Protein AF-X0W168-F1 (afdb_monomer)

pLDDT: mean 90.25, std 9.4, range [45.0, 98.44]

Nearest PDB structures (foldseek):
  5jhe-assembly1_A-2  TM=5.215E-01  e=1.998E-02  Saccharomyces cerevisiae S288C
  1p5q-assembly1_A  TM=3.767E-01  e=5.884E-02  Homo sapiens
  8ffv-assembly1_D  TM=3.595E-01  e=4.835E-02  Homo sapiens
  1qz2-assembly1_C  TM=3.726E-01  e=1.170E-01  Homo sapiens
  4gzu-assembly1_A  TM=2.120E-01  e=1.430E+00  Mus musculus

InterPro domains:
  IPR011990 Tetratricopeptide-like helical domain superfamily [G3DSA:1.25.40.10] (1-137)
  IPR011990 Tetratricopeptide-like helical domain superfamily [SSF48452] (5-148)

Sequence (254 aa):
AIDIFLKQAYAYESAKAYEDTVSVLNRIDDLRRRAEKVGVMLPVPDDYADFRQEMTGAAIASLFEQGEYSEHAGDWTEALRKYERLKRLYPLSSAENMRADQARARVYTKWAEQDLARQYYRAAFRHAQKVIDILGPDKGPGITALEIQRVALTAGTLTVAILPFWSSERVADEAPRGMARELYDILLYEYLSEPVLFIAVADPGVVHREIRRLRFRDRALSRNMAARVGQNINTDFVVIGSMESYLQEEQDPQ

Structure (mmCIF, N/CA/C/O backbone):
data_AF-X0W168-F1
#
_entry.id   AF-X0W168-F1
#
loop_
_atom_site.group_PDB
_atom_site.id
_atom_site.type_symbol
_atom_site.label_atom_id
_atom_site.label_alt_id
_atom_site.label_comp_id
_atom_site.label_asym_id
_atom_site.label_entity_id
_atom_site.label_seq_id
_atom_site.pdbx_PDB_ins_code
_atom_site.Cartn_x
_atom_site.Cartn_y
_atom_site.Cartn_z
_atom_site.occupancy
_atom_site.B_iso_or_equiv
_atom_site.auth_seq_id
_atom_site.auth_comp_id
_atom_site.auth_asym_id
_atom_site.auth_atom_id
_atom_site.pdbx_PDB_model_num
ATOM 1 N N . ALA A 1 1 ? 29.475 -13.071 -30.650 1.00 80.44 1 ALA A N 1
ATOM 2 C CA . ALA A 1 1 ? 28.562 -13.084 -29.480 1.00 80.44 1 ALA A CA 1
ATOM 3 C C . ALA A 1 1 ? 27.766 -11.783 -29.386 1.00 80.44 1 ALA A C 1
ATOM 5 O O . ALA A 1 1 ? 26.546 -11.858 -29.357 1.00 80.44 1 ALA A O 1
ATOM 6 N N . ILE A 1 2 ? 28.426 -10.616 -29.409 1.00 89.75 2 ILE A N 1
ATOM 7 C CA . ILE A 1 2 ? 27.769 -9.295 -29.425 1.00 89.75 2 ILE A CA 1
ATOM 8 C C . ILE A 1 2 ? 26.756 -9.172 -30.574 1.00 89.75 2 ILE A C 1
ATOM 10 O O . ILE A 1 2 ? 25.603 -8.855 -30.315 1.00 89.75 2 ILE A O 1
ATOM 14 N N . ASP A 1 3 ? 27.122 -9.564 -31.798 1.00 88.81 3 ASP A N 1
ATOM 15 C CA . ASP A 1 3 ? 26.217 -9.494 -32.961 1.00 88.81 3 ASP A CA 1
ATOM 16 C C . ASP A 1 3 ? 24.935 -10.324 -32.805 1.00 88.81 3 ASP A C 1
ATOM 18 O O . ASP A 1 3 ? 23.892 -9.967 -33.344 1.00 88.81 3 ASP A O 1
ATOM 22 N N . ILE A 1 4 ? 24.999 -11.438 -32.065 1.00 91.75 4 ILE A N 1
ATOM 23 C CA . ILE A 1 4 ? 23.824 -12.275 -31.785 1.00 91.75 4 ILE A CA 1
ATOM 24 C C . ILE A 1 4 ? 22.884 -11.527 -30.838 1.00 91.75 4 ILE A C 1
ATOM 26 O O . ILE A 1 4 ? 21.684 -11.466 -31.093 1.00 91.75 4 ILE A O 1
ATOM 30 N N . PHE A 1 5 ? 23.429 -10.916 -29.782 1.00 92.50 5 PHE A N 1
ATOM 31 C CA . PHE A 1 5 ? 22.639 -10.111 -28.855 1.00 92.50 5 PHE A CA 1
ATOM 32 C C . PHE A 1 5 ? 22.071 -8.854 -29.518 1.00 92.50 5 PHE A C 1
ATOM 34 O O . PHE A 1 5 ? 20.912 -8.538 -29.286 1.00 92.50 5 PHE A O 1
ATOM 41 N N . LEU A 1 6 ? 22.825 -8.176 -30.386 1.00 92.88 6 LEU A N 1
ATOM 42 C CA . LEU A 1 6 ? 22.320 -7.013 -31.122 1.00 92.88 6 LEU A CA 1
ATOM 43 C C . LEU A 1 6 ? 21.183 -7.396 -32.073 1.00 92.88 6 LEU A C 1
ATOM 45 O O . LEU A 1 6 ? 20.128 -6.772 -32.038 1.00 92.88 6 LEU A O 1
ATOM 49 N N . LYS A 1 7 ? 21.330 -8.482 -32.846 1.00 94.12 7 LYS A N 1
ATOM 50 C CA . LYS A 1 7 ? 20.232 -9.010 -33.676 1.00 94.12 7 LYS A CA 1
ATOM 51 C C . LYS A 1 7 ? 18.987 -9.328 -32.849 1.00 94.12 7 LYS A C 1
ATOM 53 O O . LYS A 1 7 ? 17.876 -9.051 -33.287 1.00 94.12 7 LYS A O 1
ATOM 58 N N . GLN A 1 8 ? 19.171 -9.893 -31.656 1.00 94.69 8 GLN A N 1
ATOM 59 C CA . GLN A 1 8 ? 18.069 -10.176 -30.743 1.00 94.69 8 GLN A CA 1
ATOM 60 C C . GLN A 1 8 ? 17.419 -8.891 -30.201 1.00 94.69 8 GLN A C 1
ATOM 62 O O . GLN A 1 8 ? 16.195 -8.815 -30.144 1.00 94.69 8 GLN A O 1
ATOM 67 N N . ALA A 1 9 ? 18.210 -7.877 -29.844 1.00 93.31 9 ALA A N 1
ATOM 68 C CA . ALA A 1 9 ? 17.710 -6.588 -29.373 1.00 93.31 9 ALA A CA 1
ATOM 69 C C . ALA A 1 9 ? 16.868 -5.875 -30.448 1.00 93.31 9 ALA A C 1
ATOM 71 O O . ALA A 1 9 ? 15.748 -5.464 -30.153 1.00 93.31 9 ALA A O 1
ATOM 72 N N . TYR A 1 10 ? 17.341 -5.823 -31.699 1.00 93.56 10 TYR A N 1
ATOM 73 C CA . TYR A 1 10 ? 16.582 -5.245 -32.818 1.00 93.56 10 TYR A CA 1
ATOM 74 C C . TYR A 1 10 ? 15.287 -6.016 -33.121 1.00 93.56 10 TYR A C 1
ATOM 76 O O . TYR A 1 10 ? 14.265 -5.425 -33.476 1.00 93.56 10 TYR A O 1
ATOM 84 N N . ALA A 1 11 ? 15.293 -7.343 -32.949 1.00 94.75 11 ALA A N 1
ATOM 85 C CA . ALA A 1 11 ? 14.080 -8.145 -33.091 1.00 94.75 11 ALA A CA 1
ATOM 86 C C . ALA A 1 11 ? 13.036 -7.807 -32.008 1.00 94.75 11 ALA A C 1
ATOM 88 O O . ALA A 1 11 ? 11.854 -7.672 -32.324 1.00 94.75 11 ALA A O 1
ATOM 89 N N . TYR A 1 12 ? 13.458 -7.630 -30.750 1.00 93.88 12 TYR A N 1
ATOM 90 C CA . TYR A 1 12 ? 12.559 -7.219 -29.665 1.00 93.88 12 TYR A CA 1
ATOM 91 C C . TYR A 1 12 ? 12.051 -5.789 -29.828 1.00 93.88 12 TYR A C 1
ATOM 93 O O . TYR A 1 12 ? 10.861 -5.546 -29.634 1.00 93.88 12 TYR A O 1
ATOM 101 N N . GLU A 1 13 ? 12.907 -4.861 -30.252 1.00 93.00 13 GLU A N 1
ATOM 102 C CA . GLU A 1 13 ? 12.500 -3.499 -30.599 1.00 93.00 13 GLU A CA 1
ATOM 103 C C . GLU A 1 13 ? 11.413 -3.505 -31.680 1.00 93.00 13 GLU A C 1
ATOM 105 O O . GLU A 1 13 ? 10.369 -2.877 -31.504 1.00 93.00 13 GLU A O 1
ATOM 110 N N . SER A 1 14 ? 11.615 -4.266 -32.762 1.00 93.81 14 SER A N 1
ATOM 111 C CA . SER A 1 14 ? 10.643 -4.381 -33.860 1.00 93.81 14 SER A CA 1
ATOM 112 C C . SER A 1 14 ? 9.288 -4.922 -33.382 1.00 93.81 14 SER A C 1
ATOM 114 O O . SER A 1 14 ? 8.241 -4.561 -33.917 1.00 93.81 14 SER A O 1
ATOM 116 N N . ALA A 1 15 ? 9.297 -5.763 -32.344 1.00 94.56 15 ALA A N 1
ATOM 117 C CA . ALA A 1 15 ? 8.104 -6.284 -31.682 1.00 94.56 15 ALA A CA 1
ATOM 118 C C . ALA A 1 15 ? 7.547 -5.361 -30.577 1.00 94.56 15 ALA A C 1
ATOM 120 O O . ALA A 1 15 ? 6.578 -5.730 -29.914 1.00 94.56 15 ALA A O 1
ATOM 121 N N . LYS A 1 16 ? 8.146 -4.182 -30.355 1.00 92.88 16 LYS A N 1
ATOM 122 C CA . LYS A 1 16 ? 7.859 -3.256 -29.243 1.00 92.88 16 LYS A CA 1
ATOM 123 C C . LYS A 1 16 ? 8.017 -3.884 -27.852 1.00 92.88 16 LYS A C 1
ATOM 125 O O . LYS A 1 16 ? 7.438 -3.414 -26.874 1.00 92.88 16 LYS A O 1
ATOM 130 N N . ALA A 1 17 ? 8.826 -4.934 -27.742 1.00 94.44 17 ALA A N 1
ATOM 131 C CA . ALA A 1 17 ? 9.166 -5.598 -26.489 1.00 94.44 17 ALA A CA 1
ATOM 132 C C . ALA A 1 17 ? 10.322 -4.860 -25.787 1.00 94.44 17 ALA A C 1
ATOM 134 O O . ALA A 1 17 ? 11.385 -5.424 -25.536 1.00 94.44 17 ALA A O 1
ATOM 135 N N . TYR A 1 18 ? 10.123 -3.573 -25.480 1.00 95.00 18 TYR A N 1
ATOM 136 C CA . TYR A 1 18 ? 11.191 -2.669 -25.031 1.00 95.00 18 TYR A CA 1
ATOM 137 C C . TYR A 1 18 ? 11.893 -3.128 -23.744 1.00 95.00 18 TYR A C 1
ATOM 139 O O . TYR A 1 18 ? 13.106 -2.979 -23.613 1.00 95.00 18 TYR A O 1
ATOM 147 N N . GLU A 1 19 ? 11.161 -3.732 -22.803 1.00 93.62 19 GLU A N 1
ATOM 148 C CA . GLU A 1 19 ? 11.763 -4.293 -21.587 1.00 93.62 19 GLU A CA 1
ATOM 149 C C . GLU A 1 19 ? 12.731 -5.447 -21.899 1.00 93.62 19 GLU A C 1
ATOM 151 O O . GLU A 1 19 ? 13.805 -5.542 -21.296 1.00 93.62 19 GLU A O 1
ATOM 156 N N . ASP A 1 20 ? 12.373 -6.307 -22.856 1.00 94.81 20 ASP A N 1
ATOM 157 C CA . ASP A 1 20 ? 13.217 -7.419 -23.293 1.00 94.81 20 ASP A CA 1
ATOM 158 C C . ASP A 1 20 ? 14.428 -6.902 -24.077 1.00 94.81 20 ASP A C 1
ATOM 160 O O . ASP A 1 20 ? 15.548 -7.371 -23.850 1.00 94.81 20 ASP A O 1
ATOM 164 N N . THR A 1 21 ? 14.243 -5.870 -24.909 1.00 95.12 21 THR A N 1
ATOM 165 C CA . THR A 1 21 ? 15.341 -5.152 -25.572 1.00 95.12 21 THR A CA 1
ATOM 166 C C . THR A 1 21 ? 16.353 -4.648 -24.544 1.00 95.12 21 THR A C 1
ATOM 168 O O . THR A 1 21 ? 17.530 -5.003 -24.620 1.00 95.12 21 THR A O 1
ATOM 171 N N . VAL A 1 22 ? 15.914 -3.901 -23.523 1.00 95.31 22 VAL A N 1
ATOM 172 C CA . VAL A 1 22 ? 16.811 -3.380 -22.475 1.00 95.31 22 VAL A CA 1
ATOM 173 C C . VAL A 1 22 ? 17.482 -4.510 -21.687 1.00 95.31 22 VAL A C 1
ATOM 175 O O . VAL A 1 22 ? 18.664 -4.409 -21.351 1.00 95.31 22 VAL A O 1
ATOM 178 N N . SER A 1 23 ? 16.781 -5.618 -21.426 1.00 94.62 23 SER A N 1
ATOM 179 C CA . SER A 1 23 ? 17.377 -6.791 -20.775 1.00 94.62 23 SER A CA 1
ATOM 180 C C . SER A 1 23 ? 18.555 -7.359 -21.575 1.00 94.62 23 SER A C 1
ATOM 182 O O . SER A 1 23 ? 19.604 -7.672 -21.003 1.00 94.62 23 SER A O 1
ATOM 184 N N . VAL A 1 24 ? 18.417 -7.453 -22.900 1.00 96.25 24 VAL A N 1
ATOM 185 C CA . VAL A 1 24 ? 19.493 -7.906 -23.791 1.00 96.25 24 VAL A CA 1
ATOM 186 C C . VAL A 1 24 ? 20.646 -6.902 -23.822 1.00 96.25 24 VAL A C 1
ATOM 188 O O . VAL A 1 24 ? 21.801 -7.316 -23.713 1.00 96.25 24 VAL A O 1
ATOM 191 N N . LEU A 1 25 ? 20.361 -5.599 -23.884 1.00 95.38 25 LEU A N 1
ATOM 192 C CA . LEU A 1 25 ? 21.390 -4.552 -23.847 1.00 95.38 25 LEU A CA 1
ATOM 193 C C . LEU A 1 25 ? 22.196 -4.582 -22.537 1.00 95.38 25 LEU A C 1
ATOM 195 O O . LEU A 1 25 ? 23.424 -4.539 -22.562 1.00 95.38 25 LEU A O 1
ATOM 199 N N . ASN A 1 26 ? 21.544 -4.790 -21.390 1.00 94.81 26 ASN A N 1
ATOM 200 C CA . ASN A 1 26 ? 22.246 -4.955 -20.113 1.00 94.81 26 ASN A CA 1
ATOM 201 C C . ASN A 1 26 ? 23.186 -6.175 -20.119 1.00 94.81 26 ASN A C 1
ATOM 203 O O . ASN A 1 26 ? 24.287 -6.113 -19.573 1.00 94.81 26 ASN A O 1
ATOM 207 N N . ARG A 1 27 ? 22.802 -7.276 -20.783 1.00 95.38 27 ARG A N 1
ATOM 208 C CA . ARG A 1 27 ? 23.683 -8.448 -20.948 1.00 95.38 27 ARG A CA 1
ATOM 209 C C . ARG A 1 27 ? 24.891 -8.143 -21.831 1.00 95.38 27 ARG A C 1
ATOM 211 O O . ARG A 1 27 ? 25.972 -8.670 -21.556 1.00 95.38 27 ARG A O 1
ATOM 218 N N . ILE A 1 28 ? 24.718 -7.323 -22.871 1.00 95.31 28 ILE A N 1
ATOM 219 C CA . ILE A 1 28 ? 25.826 -6.826 -23.698 1.00 95.31 28 ILE A CA 1
ATOM 220 C C . ILE A 1 28 ? 26.786 -6.020 -22.819 1.00 95.31 28 ILE A C 1
ATOM 222 O O . ILE A 1 28 ? 27.976 -6.333 -22.790 1.00 95.31 28 ILE A O 1
ATOM 226 N N . ASP A 1 29 ? 26.279 -5.057 -22.049 1.00 94.69 29 ASP A N 1
ATOM 227 C CA . ASP A 1 29 ? 27.095 -4.208 -21.172 1.00 94.69 29 ASP A CA 1
ATOM 228 C C . ASP A 1 29 ? 27.854 -5.023 -20.116 1.00 94.69 29 ASP A C 1
ATOM 230 O O . ASP A 1 29 ? 29.053 -4.821 -19.909 1.00 94.69 29 ASP A O 1
ATOM 234 N N . ASP A 1 30 ? 27.194 -5.995 -19.485 1.00 95.19 30 ASP A N 1
ATOM 235 C CA . ASP A 1 30 ? 27.826 -6.883 -18.507 1.00 95.19 30 ASP A CA 1
ATOM 236 C C . ASP A 1 30 ? 28.907 -7.765 -19.142 1.00 95.19 30 ASP A C 1
ATOM 238 O O . ASP A 1 30 ? 29.965 -7.987 -18.545 1.00 95.19 30 ASP A O 1
ATOM 242 N N . LEU A 1 31 ? 28.678 -8.272 -20.358 1.00 95.25 31 LEU A N 1
ATOM 243 C CA . LEU A 1 31 ? 29.686 -9.033 -21.093 1.00 95.25 31 LEU A CA 1
ATOM 244 C C . LEU A 1 31 ? 30.895 -8.158 -21.438 1.00 95.25 31 LEU A C 1
ATOM 246 O O . LEU A 1 31 ? 32.024 -8.593 -21.209 1.00 95.25 31 LEU A O 1
ATOM 250 N N . ARG A 1 32 ? 30.666 -6.934 -21.928 1.00 95.56 32 ARG A N 1
ATOM 251 C CA . ARG A 1 32 ? 31.726 -5.963 -22.235 1.00 95.56 32 ARG A CA 1
ATOM 252 C C . ARG A 1 32 ? 32.547 -5.639 -20.992 1.00 95.56 32 ARG A C 1
ATOM 254 O O . ARG A 1 32 ? 33.763 -5.793 -21.022 1.00 95.56 32 ARG A O 1
ATOM 261 N N . ARG A 1 33 ? 31.887 -5.331 -19.870 1.00 95.75 33 ARG A N 1
ATOM 262 C CA . ARG A 1 33 ? 32.546 -5.045 -18.586 1.00 95.75 33 ARG A CA 1
ATOM 263 C C . ARG A 1 33 ? 33.375 -6.227 -18.079 1.00 95.75 33 ARG A C 1
ATOM 265 O O . ARG A 1 33 ? 34.431 -6.033 -17.487 1.00 95.75 33 ARG A O 1
ATOM 272 N N . ARG A 1 34 ? 32.913 -7.469 -18.273 1.00 95.88 34 ARG A N 1
ATOM 273 C CA . ARG A 1 34 ? 33.683 -8.671 -17.897 1.00 95.88 34 AR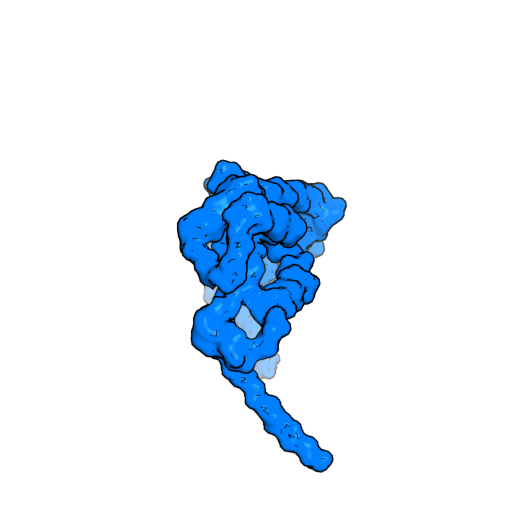G A CA 1
ATOM 274 C C . ARG A 1 34 ? 34.876 -8.920 -18.818 1.00 95.88 34 ARG A C 1
ATOM 276 O O . ARG A 1 34 ? 35.921 -9.321 -18.319 1.00 95.88 34 ARG A O 1
ATOM 283 N N . ALA A 1 35 ? 34.727 -8.699 -20.121 1.00 94.44 35 ALA A N 1
ATOM 284 C CA . ALA A 1 35 ? 35.812 -8.849 -21.089 1.00 94.44 35 ALA A CA 1
ATOM 285 C C . ALA A 1 35 ? 36.910 -7.794 -20.871 1.00 94.44 35 ALA A C 1
ATOM 287 O O . ALA A 1 35 ? 38.097 -8.116 -20.884 1.00 94.44 35 ALA A O 1
ATOM 288 N N . GLU A 1 36 ? 36.518 -6.561 -20.555 1.00 95.50 36 GLU A N 1
ATOM 289 C CA . GLU A 1 36 ? 37.446 -5.467 -20.270 1.00 95.50 36 GLU A CA 1
ATOM 290 C C . GLU A 1 36 ? 38.339 -5.768 -19.057 1.00 95.50 36 GLU A C 1
ATOM 292 O O . GLU A 1 36 ? 39.539 -5.504 -19.091 1.00 95.50 36 GLU A O 1
ATOM 297 N N . LYS A 1 37 ? 37.804 -6.436 -18.022 1.00 95.56 37 LYS A N 1
ATOM 298 C CA . LYS A 1 37 ? 38.587 -6.882 -16.852 1.00 95.56 37 LYS A CA 1
ATOM 299 C C . LYS A 1 37 ? 39.735 -7.837 -17.192 1.00 95.56 37 LYS A C 1
ATOM 301 O O . LYS A 1 37 ? 40.652 -7.969 -16.389 1.00 95.56 37 LYS A O 1
ATOM 306 N N . VAL A 1 38 ? 39.679 -8.510 -18.340 1.00 96.00 38 VAL A N 1
ATOM 307 C CA . VAL A 1 38 ? 40.747 -9.394 -18.837 1.00 96.00 38 VAL A CA 1
ATOM 308 C C . VAL A 1 38 ? 41.498 -8.785 -20.029 1.00 96.00 38 VAL A C 1
ATOM 310 O O . VAL A 1 38 ? 42.199 -9.496 -20.743 1.00 96.00 38 VAL A O 1
ATOM 313 N N . GLY A 1 39 ? 41.357 -7.474 -20.254 1.00 94.25 39 GLY A N 1
ATOM 314 C CA . GLY A 1 39 ? 42.050 -6.734 -21.312 1.00 94.25 39 GLY A CA 1
ATOM 315 C C . GLY A 1 39 ? 41.448 -6.901 -22.710 1.00 94.25 39 GLY A C 1
ATOM 316 O O . GLY A 1 39 ? 42.075 -6.507 -23.689 1.00 94.25 39 GLY A O 1
ATOM 317 N N . VAL A 1 40 ? 40.248 -7.480 -22.828 1.00 94.38 40 VAL A N 1
ATOM 318 C CA . VAL A 1 40 ? 39.570 -7.685 -24.115 1.00 94.38 40 VAL A CA 1
ATOM 319 C C . VAL A 1 40 ? 38.499 -6.618 -24.316 1.00 94.38 40 VAL A C 1
ATOM 321 O O . VAL A 1 40 ? 37.492 -6.587 -23.610 1.00 94.38 40 VAL A O 1
ATOM 324 N N . MET A 1 41 ? 38.676 -5.777 -25.334 1.00 91.06 41 MET A N 1
ATOM 325 C CA . MET A 1 41 ? 37.660 -4.814 -25.752 1.00 91.06 41 MET A CA 1
ATOM 326 C C . MET A 1 41 ? 36.733 -5.452 -26.789 1.00 91.06 41 MET A C 1
ATOM 328 O O . MET A 1 41 ? 37.165 -5.840 -27.872 1.00 91.06 41 MET A O 1
ATOM 332 N N . LEU A 1 42 ? 35.447 -5.565 -26.456 1.00 91.69 42 LEU A N 1
ATOM 333 C CA . LEU A 1 42 ? 34.429 -6.029 -27.396 1.00 91.69 42 LEU A CA 1
ATOM 334 C C . LEU A 1 42 ? 33.794 -4.817 -28.103 1.00 91.69 42 LEU A C 1
ATOM 336 O O . LEU A 1 42 ? 33.208 -3.974 -27.406 1.00 91.69 42 LEU A O 1
ATOM 340 N N . PRO A 1 43 ? 33.904 -4.714 -29.443 1.00 92.50 43 PRO A N 1
ATOM 341 C CA . PRO A 1 43 ? 33.347 -3.595 -30.191 1.00 92.50 43 PRO A CA 1
ATOM 342 C C . PRO A 1 43 ? 31.816 -3.647 -30.197 1.00 92.50 43 PRO A C 1
ATOM 344 O O . PRO A 1 43 ? 31.211 -4.720 -30.161 1.00 92.50 43 PRO A O 1
ATOM 347 N N . VAL A 1 44 ? 31.208 -2.467 -30.246 1.00 93.69 44 VAL A N 1
ATOM 348 C CA . VAL A 1 44 ? 29.779 -2.243 -30.490 1.00 93.69 44 VAL A CA 1
ATOM 349 C C . VAL A 1 44 ? 29.649 -1.193 -31.597 1.00 93.69 44 VAL A C 1
ATOM 351 O O . VAL A 1 44 ? 30.611 -0.453 -31.806 1.00 93.69 44 VAL A O 1
ATOM 354 N N . PRO A 1 45 ? 28.507 -1.129 -32.299 1.00 93.88 45 PRO A N 1
ATOM 355 C CA . PRO A 1 45 ? 28.217 -0.042 -33.229 1.00 93.88 45 PRO A CA 1
ATOM 356 C C . PRO A 1 45 ? 28.373 1.342 -32.585 1.00 93.88 45 PRO A C 1
ATOM 358 O O . PRO A 1 45 ? 28.147 1.493 -31.381 1.00 93.88 45 PRO A O 1
ATOM 361 N N . ASP A 1 46 ? 28.736 2.345 -33.385 1.00 93.75 46 ASP A N 1
ATOM 362 C CA . ASP A 1 46 ? 28.981 3.711 -32.900 1.00 93.75 46 ASP A CA 1
ATOM 363 C C . ASP A 1 46 ? 27.721 4.353 -32.284 1.00 93.75 46 ASP A C 1
ATOM 365 O O . ASP A 1 46 ? 27.813 5.118 -31.327 1.00 93.75 46 ASP A O 1
ATOM 369 N N . ASP A 1 47 ? 26.539 3.979 -32.776 1.00 93.88 47 ASP A N 1
ATOM 370 C CA . ASP A 1 47 ? 25.216 4.429 -32.325 1.00 93.88 47 ASP A CA 1
ATOM 371 C C . ASP A 1 47 ? 24.663 3.635 -31.126 1.00 93.88 47 ASP A C 1
ATOM 373 O O . ASP A 1 47 ? 23.568 3.913 -30.636 1.00 93.88 47 ASP A O 1
ATOM 377 N N . TYR A 1 48 ? 25.411 2.657 -30.602 1.00 94.81 48 TYR A N 1
ATOM 378 C CA . TYR A 1 48 ? 24.940 1.771 -29.531 1.00 94.81 48 TYR A CA 1
ATOM 379 C C . TYR A 1 48 ? 24.493 2.525 -28.270 1.00 94.81 48 TYR A C 1
ATOM 381 O O . TYR A 1 48 ? 23.533 2.122 -27.610 1.00 94.81 48 TYR A O 1
ATOM 389 N N . ALA A 1 49 ? 25.196 3.602 -27.910 1.00 94.44 49 ALA A N 1
ATOM 390 C CA . ALA A 1 49 ? 24.862 4.396 -26.730 1.00 94.44 49 ALA A CA 1
ATOM 391 C C . ALA A 1 49 ? 23.506 5.104 -26.886 1.00 94.44 49 ALA A C 1
ATOM 393 O O . ALA A 1 49 ? 22.676 5.033 -25.976 1.00 94.44 49 ALA A O 1
ATOM 394 N N . ASP A 1 50 ? 23.271 5.705 -28.053 1.00 96.62 50 ASP A N 1
ATOM 395 C CA . ASP A 1 50 ? 22.025 6.396 -28.383 1.00 96.62 50 ASP A CA 1
ATOM 396 C C . ASP A 1 50 ? 20.867 5.400 -28.451 1.00 96.62 50 ASP A C 1
ATOM 398 O O . ASP A 1 50 ? 19.847 5.590 -27.784 1.00 96.62 50 ASP A O 1
ATOM 402 N N . PHE A 1 51 ? 21.074 4.268 -29.133 1.00 95.38 51 PHE A N 1
ATOM 403 C CA . PHE A 1 51 ? 20.104 3.176 -29.192 1.00 95.38 51 PHE A CA 1
ATOM 404 C C . PHE A 1 51 ? 19.709 2.694 -27.792 1.00 95.38 51 PHE A C 1
ATOM 406 O O . PHE A 1 51 ? 18.531 2.534 -27.469 1.00 95.38 51 PHE A O 1
ATOM 413 N N . ARG A 1 52 ? 20.685 2.507 -26.899 1.00 95.31 52 ARG A N 1
ATOM 414 C CA . ARG A 1 52 ? 20.422 2.088 -25.519 1.00 95.31 52 ARG A CA 1
ATOM 415 C C . ARG A 1 52 ? 19.605 3.121 -24.747 1.00 95.31 52 ARG A C 1
ATOM 417 O O . ARG A 1 52 ? 18.714 2.738 -23.981 1.00 95.31 52 ARG A O 1
ATOM 424 N N . GLN A 1 53 ? 19.924 4.402 -24.898 1.00 95.25 53 GLN A N 1
ATOM 425 C CA . GLN A 1 53 ? 19.188 5.477 -24.241 1.00 95.25 53 GLN A CA 1
ATOM 426 C C . GLN A 1 53 ? 17.742 5.535 -24.743 1.00 95.25 53 GLN A C 1
ATOM 428 O O . GLN A 1 53 ? 16.821 5.587 -23.925 1.00 95.25 53 GLN A O 1
ATOM 433 N N . GLU A 1 54 ? 17.539 5.443 -26.056 1.00 95.81 54 GLU A N 1
ATOM 434 C CA . GLU A 1 54 ? 16.218 5.426 -26.681 1.00 95.81 54 GLU A CA 1
ATOM 435 C C . GLU A 1 54 ? 15.379 4.238 -26.195 1.00 95.81 54 GLU A C 1
ATOM 437 O O . GLU A 1 54 ? 14.267 4.426 -25.699 1.00 95.81 54 GLU A O 1
ATOM 442 N N . MET A 1 55 ? 15.936 3.023 -26.227 1.00 96.44 55 MET A N 1
ATOM 443 C CA . MET A 1 55 ? 15.233 1.815 -25.781 1.00 96.44 55 MET A CA 1
ATOM 444 C C . MET A 1 55 ? 14.908 1.845 -24.285 1.00 96.44 55 MET A C 1
ATOM 446 O O . MET A 1 55 ? 13.854 1.367 -23.866 1.00 96.44 55 MET A O 1
ATOM 450 N N . THR A 1 56 ? 15.780 2.448 -23.471 1.00 95.75 56 THR A N 1
ATOM 451 C CA . THR A 1 56 ? 15.507 2.669 -22.044 1.00 95.75 56 THR A CA 1
ATOM 452 C C . THR A 1 56 ? 14.327 3.624 -21.856 1.00 95.75 56 THR A C 1
ATOM 454 O O . THR A 1 56 ? 13.412 3.313 -21.093 1.00 95.75 56 THR A O 1
ATOM 457 N N . GLY A 1 57 ? 14.307 4.748 -22.580 1.00 95.69 57 GLY A N 1
ATOM 458 C CA . GLY A 1 57 ? 13.192 5.697 -22.557 1.00 95.69 57 GLY A CA 1
ATOM 459 C C . GLY A 1 57 ? 11.876 5.068 -23.025 1.00 95.69 57 GLY A C 1
ATOM 460 O O . GLY A 1 57 ? 10.845 5.234 -22.373 1.00 95.69 57 GLY A O 1
ATOM 461 N N . ALA A 1 58 ? 11.915 4.269 -24.094 1.00 96.06 58 ALA A N 1
ATOM 462 C CA . ALA A 1 58 ? 10.755 3.544 -24.606 1.00 96.06 58 ALA A CA 1
ATOM 463 C C . ALA A 1 58 ? 10.219 2.507 -23.601 1.00 96.06 58 ALA A C 1
ATOM 465 O O . ALA A 1 58 ? 9.007 2.398 -23.410 1.00 96.06 58 ALA A O 1
ATOM 466 N N . ALA A 1 59 ? 11.101 1.786 -22.900 1.00 96.31 59 ALA A N 1
ATOM 467 C CA . ALA A 1 59 ? 10.702 0.838 -21.862 1.00 96.31 59 ALA A CA 1
ATOM 468 C C . ALA A 1 59 ? 10.054 1.531 -20.651 1.00 96.31 59 ALA A C 1
ATOM 470 O O . ALA A 1 59 ? 9.039 1.052 -20.139 1.00 96.31 59 ALA A O 1
ATOM 471 N N . ILE A 1 60 ? 10.594 2.678 -20.223 1.00 96.88 60 ILE A N 1
ATOM 472 C CA . ILE A 1 60 ? 10.001 3.511 -19.165 1.00 96.88 60 ILE A CA 1
ATOM 473 C C . ILE A 1 60 ? 8.607 3.991 -19.592 1.00 96.88 60 ILE A C 1
ATOM 475 O O . ILE A 1 60 ? 7.646 3.821 -18.840 1.00 96.88 60 ILE A O 1
ATOM 479 N N . ALA A 1 61 ? 8.477 4.542 -20.802 1.00 95.94 61 ALA A N 1
ATOM 480 C CA . ALA A 1 61 ? 7.203 5.024 -21.332 1.00 95.94 61 ALA A CA 1
ATOM 481 C C . ALA A 1 61 ? 6.157 3.901 -21.430 1.00 95.94 61 ALA A C 1
ATOM 483 O O . ALA A 1 61 ? 5.027 4.076 -20.975 1.00 95.94 61 ALA A O 1
ATOM 484 N N . SER A 1 62 ? 6.550 2.728 -21.934 1.00 95.62 62 SER A N 1
ATOM 485 C CA . SER A 1 62 ? 5.665 1.564 -22.039 1.00 95.62 62 SER A CA 1
ATOM 486 C C . SER A 1 62 ? 5.187 1.068 -20.673 1.00 95.62 62 SER A C 1
ATOM 488 O O . SER A 1 62 ? 4.016 0.731 -20.514 1.00 95.62 62 SER A O 1
ATOM 490 N N . LEU A 1 63 ? 6.051 1.051 -19.654 1.00 96.19 63 LEU A N 1
ATOM 491 C CA . LEU A 1 63 ? 5.646 0.653 -18.303 1.00 96.19 63 LEU A CA 1
ATOM 492 C C . LEU A 1 63 ? 4.681 1.650 -17.656 1.00 96.19 63 LEU A C 1
ATOM 494 O O . LEU A 1 63 ? 3.776 1.221 -16.937 1.00 96.19 63 LEU A O 1
ATOM 498 N N . PH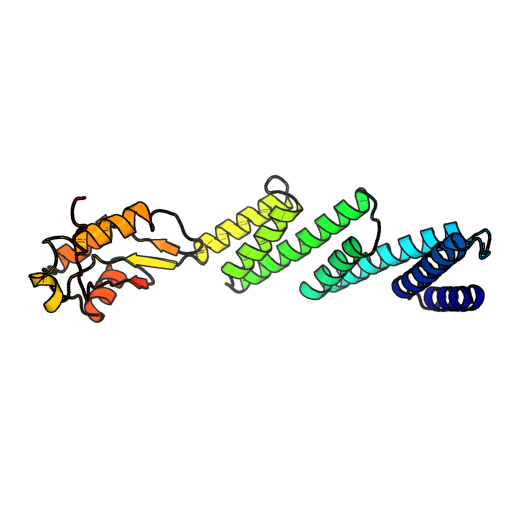E A 1 64 ? 4.842 2.952 -17.918 1.00 97.31 64 PHE A N 1
ATOM 499 C CA . PHE A 1 64 ? 3.844 3.945 -17.518 1.00 97.31 64 PHE A CA 1
ATOM 500 C C . PHE A 1 64 ? 2.497 3.674 -18.188 1.00 97.31 64 PHE A C 1
ATOM 502 O O . PHE A 1 64 ? 1.500 3.567 -17.483 1.00 97.31 64 PHE A O 1
ATOM 509 N N . GLU A 1 65 ? 2.475 3.484 -19.508 1.00 97.06 65 GLU A N 1
ATOM 510 C CA . GLU A 1 65 ? 1.247 3.210 -20.265 1.00 97.06 65 GLU A CA 1
ATOM 511 C C . GLU A 1 65 ? 0.538 1.936 -19.775 1.00 97.06 65 GLU A C 1
ATOM 513 O O . GLU A 1 65 ? -0.666 1.945 -19.525 1.00 97.06 65 GLU A O 1
ATOM 518 N N . GLN A 1 66 ? 1.281 0.848 -19.551 1.00 96.38 66 GLN A N 1
ATOM 519 C CA . GLN A 1 66 ? 0.731 -0.398 -19.004 1.00 96.38 66 GLN A CA 1
ATOM 520 C C . GLN A 1 66 ? 0.167 -0.218 -17.584 1.00 96.38 66 GLN A C 1
ATOM 522 O O . GLN A 1 66 ? -0.859 -0.813 -17.238 1.00 96.38 66 GLN A O 1
ATOM 527 N N . GLY A 1 67 ? 0.842 0.578 -16.748 1.00 97.31 67 GLY A N 1
ATOM 528 C CA . GLY A 1 67 ? 0.378 0.909 -15.401 1.00 97.31 67 GLY A CA 1
ATOM 529 C C . GLY A 1 67 ? -0.903 1.743 -15.424 1.00 97.31 67 GLY A C 1
ATOM 530 O O . GLY A 1 67 ? -1.851 1.424 -14.710 1.00 97.31 67 GLY A O 1
ATOM 531 N N . GLU A 1 68 ? -0.961 2.754 -16.291 1.00 97.31 68 GLU A N 1
ATOM 532 C CA . GLU A 1 68 ? -2.127 3.621 -16.492 1.00 97.31 68 GLU A CA 1
ATOM 533 C C . GLU A 1 68 ? -3.316 2.818 -17.045 1.00 97.31 68 GLU A C 1
ATOM 535 O O . GLU A 1 68 ? -4.431 2.940 -16.540 1.00 97.31 68 GLU A O 1
ATOM 540 N N . TYR A 1 69 ? -3.083 1.915 -18.000 1.00 97.81 69 TYR A N 1
ATOM 541 C CA . TYR A 1 69 ? -4.106 0.993 -18.500 1.00 97.81 69 TYR A CA 1
ATOM 542 C C . TYR A 1 69 ? -4.692 0.118 -17.381 1.00 97.81 69 TYR A C 1
ATOM 544 O O . TYR A 1 69 ? -5.911 -0.004 -17.257 1.00 97.81 69 TYR A O 1
ATOM 552 N N . SER A 1 70 ? -3.832 -0.447 -16.529 1.00 97.69 70 SER A N 1
ATOM 553 C CA . SER A 1 70 ? -4.258 -1.281 -15.396 1.00 97.69 70 SER A CA 1
ATOM 554 C C . SER A 1 70 ? -5.027 -0.463 -14.350 1.00 97.69 70 SER A C 1
ATOM 556 O O . SER A 1 70 ? -6.042 -0.920 -13.829 1.00 97.69 70 SER A O 1
ATOM 558 N N . GLU A 1 71 ? -4.607 0.784 -14.101 1.00 95.88 71 GLU A N 1
ATOM 559 C CA . GLU A 1 71 ? -5.332 1.731 -13.246 1.00 95.88 71 GLU A CA 1
ATOM 560 C C . GLU A 1 71 ? -6.738 2.015 -13.802 1.00 95.88 71 GLU A C 1
ATOM 562 O O . GLU A 1 71 ? -7.715 1.996 -13.054 1.00 95.88 71 GLU A O 1
ATOM 567 N N . HIS A 1 72 ? -6.870 2.243 -15.110 1.00 95.56 72 HIS A N 1
ATOM 568 C CA . HIS A 1 72 ? -8.169 2.465 -15.750 1.00 95.56 72 HIS A CA 1
ATOM 569 C C . HIS A 1 72 ? -9.073 1.228 -15.722 1.00 95.56 72 HIS A C 1
ATOM 571 O O . HIS A 1 72 ? -10.291 1.372 -15.609 1.00 95.56 72 HIS A O 1
ATOM 577 N N . ALA A 1 73 ? -8.493 0.029 -15.776 1.00 96.56 73 ALA A N 1
ATOM 578 C CA . ALA A 1 73 ? -9.217 -1.231 -15.634 1.00 96.56 73 ALA A CA 1
ATOM 579 C C . ALA A 1 73 ? -9.643 -1.536 -14.182 1.00 96.56 73 ALA A C 1
ATOM 581 O O . ALA A 1 73 ? -10.398 -2.481 -13.955 1.00 96.56 73 ALA A O 1
ATOM 582 N N . GLY A 1 74 ? -9.171 -0.759 -13.199 1.00 95.19 74 GLY A N 1
ATOM 583 C CA . GLY A 1 74 ? -9.392 -1.026 -11.777 1.00 95.19 74 GLY A CA 1
ATOM 584 C C . GLY A 1 74 ? -8.534 -2.165 -11.217 1.00 95.19 74 GLY A C 1
ATOM 585 O O . GLY A 1 74 ? -8.794 -2.637 -10.110 1.00 95.19 74 GLY A O 1
ATOM 586 N N . ASP A 1 75 ? -7.514 -2.613 -11.955 1.00 97.38 75 ASP A N 1
ATOM 587 C CA . ASP A 1 75 ? -6.540 -3.594 -11.479 1.00 97.38 75 ASP A CA 1
ATOM 588 C C . ASP A 1 75 ? -5.391 -2.881 -10.755 1.00 97.38 75 ASP A C 1
ATOM 590 O O . ASP A 1 75 ? -4.308 -2.620 -11.291 1.00 97.38 75 ASP A O 1
ATOM 594 N N . TRP A 1 76 ? -5.654 -2.527 -9.498 1.00 97.38 76 TRP A N 1
ATOM 595 C CA . TRP A 1 76 ? -4.714 -1.781 -8.661 1.00 97.38 76 TRP A CA 1
ATOM 596 C C . TRP A 1 76 ? -3.416 -2.540 -8.398 1.00 97.38 76 TRP A C 1
ATOM 598 O O . TRP A 1 76 ? -2.346 -1.935 -8.318 1.00 97.38 76 TRP A O 1
ATOM 608 N N . THR A 1 77 ? -3.507 -3.866 -8.263 1.00 97.69 77 THR A N 1
ATOM 609 C CA . THR A 1 77 ? -2.347 -4.711 -7.959 1.00 97.69 77 THR A CA 1
ATOM 610 C C . THR A 1 77 ? -1.399 -4.732 -9.147 1.00 97.69 77 THR A C 1
ATOM 612 O O . THR A 1 77 ? -0.196 -4.512 -8.983 1.00 97.69 77 THR A O 1
ATOM 615 N N . GLU A 1 78 ? -1.936 -4.934 -10.351 1.00 97.88 78 GLU A N 1
ATOM 616 C CA . GLU A 1 78 ? -1.129 -4.936 -11.563 1.00 97.88 78 GLU A CA 1
ATOM 617 C C . GLU A 1 78 ? -0.544 -3.549 -11.852 1.00 97.88 78 GLU A C 1
ATOM 619 O O . GLU A 1 78 ? 0.653 -3.445 -12.131 1.00 97.88 78 GLU A O 1
ATOM 624 N N . ALA A 1 79 ? -1.325 -2.476 -11.683 1.00 98.06 79 ALA A N 1
ATOM 625 C CA . ALA A 1 79 ? -0.840 -1.106 -11.851 1.00 98.06 79 ALA A CA 1
ATOM 626 C C . ALA A 1 79 ? 0.372 -0.809 -10.948 1.00 98.06 79 ALA A C 1
ATOM 628 O O . ALA A 1 79 ? 1.419 -0.355 -11.421 1.00 98.06 79 ALA A O 1
ATOM 629 N N . LEU A 1 80 ? 0.275 -1.130 -9.651 1.00 97.75 80 LEU A N 1
ATOM 630 C CA . LEU A 1 80 ? 1.385 -0.955 -8.710 1.00 97.75 80 LEU A CA 1
ATOM 631 C C . LEU A 1 80 ? 2.593 -1.808 -9.091 1.00 97.75 80 LEU A C 1
ATOM 633 O O . LEU A 1 80 ? 3.718 -1.307 -9.055 1.00 97.75 80 LEU A O 1
ATOM 637 N N . ARG A 1 81 ? 2.378 -3.054 -9.527 1.00 97.12 81 ARG A N 1
ATOM 638 C CA . ARG A 1 81 ? 3.461 -3.931 -9.982 1.00 97.12 81 ARG A CA 1
ATOM 639 C C . ARG A 1 81 ? 4.243 -3.310 -11.141 1.00 97.12 81 ARG A C 1
ATOM 641 O O . ARG A 1 81 ? 5.472 -3.417 -11.154 1.00 97.12 81 ARG A O 1
ATOM 648 N N . LYS A 1 82 ? 3.573 -2.643 -12.091 1.00 96.88 82 LYS A N 1
ATOM 649 C CA . LYS A 1 82 ? 4.233 -1.924 -13.199 1.00 96.88 82 LYS A CA 1
ATOM 650 C C . LYS A 1 82 ? 5.066 -0.750 -12.691 1.00 96.88 82 LYS A C 1
ATOM 652 O O . LYS A 1 82 ? 6.251 -0.670 -13.013 1.00 96.88 82 LYS A O 1
ATOM 657 N N . TYR A 1 83 ? 4.495 0.109 -11.848 1.00 97.06 83 TYR A N 1
ATOM 658 C CA . TYR A 1 83 ? 5.206 1.279 -11.323 1.00 97.06 83 TYR A CA 1
ATOM 659 C C . TYR A 1 83 ? 6.377 0.910 -10.397 1.00 97.06 83 TYR A C 1
ATOM 661 O O . TYR A 1 83 ? 7.427 1.552 -10.431 1.00 97.06 83 TYR A O 1
ATOM 669 N N . GLU A 1 84 ? 6.251 -0.145 -9.592 1.00 95.00 84 GLU A N 1
ATOM 670 C CA . GLU A 1 84 ? 7.340 -0.625 -8.731 1.00 95.00 84 GLU A CA 1
ATOM 671 C C . GLU A 1 84 ? 8.461 -1.277 -9.536 1.00 95.00 84 GLU A C 1
ATOM 673 O O . GLU A 1 84 ? 9.642 -1.044 -9.268 1.00 95.00 84 GLU A O 1
ATOM 678 N N . ARG A 1 85 ? 8.110 -2.046 -10.572 1.00 93.81 85 ARG A N 1
ATOM 679 C CA . ARG A 1 85 ? 9.081 -2.588 -11.524 1.00 93.81 85 ARG A CA 1
ATOM 680 C C . ARG A 1 85 ? 9.840 -1.470 -12.236 1.00 93.81 85 ARG A C 1
ATOM 682 O O . ARG A 1 85 ? 11.059 -1.575 -12.353 1.00 93.81 85 ARG A O 1
ATOM 689 N N . LEU A 1 86 ? 9.150 -0.400 -12.630 1.00 94.94 86 LEU A N 1
ATOM 690 C CA . LEU A 1 86 ? 9.742 0.791 -13.237 1.00 94.94 86 LEU A CA 1
ATOM 691 C C . LEU A 1 86 ? 10.798 1.435 -12.319 1.00 94.94 86 LEU A C 1
ATOM 693 O O . LEU A 1 86 ? 11.943 1.591 -12.739 1.00 94.94 86 LEU A O 1
ATOM 697 N N . LYS A 1 87 ? 10.470 1.690 -11.043 1.00 93.94 87 LYS A N 1
ATOM 698 C CA . LYS A 1 87 ? 11.423 2.253 -10.062 1.00 93.94 87 LYS A CA 1
ATOM 699 C C . LYS A 1 87 ? 12.588 1.318 -9.723 1.00 93.94 87 LYS A C 1
ATOM 701 O O . LYS A 1 87 ? 13.657 1.790 -9.352 1.00 93.94 87 LYS A O 1
ATOM 706 N N . ARG A 1 88 ? 12.386 0.000 -9.811 1.00 94.12 88 ARG A N 1
ATOM 707 C CA . ARG A 1 88 ? 13.415 -0.998 -9.481 1.00 94.12 88 ARG A CA 1
ATOM 708 C C . ARG A 1 88 ? 14.409 -1.236 -10.615 1.00 94.12 88 ARG A C 1
ATOM 710 O O . ARG A 1 88 ? 15.573 -1.505 -10.339 1.00 94.12 88 ARG A O 1
ATOM 717 N N . LEU A 1 89 ? 13.941 -1.247 -11.862 1.00 91.75 89 LEU A N 1
ATOM 718 C CA . LEU A 1 89 ? 14.742 -1.704 -13.001 1.00 91.75 89 LEU A CA 1
ATOM 719 C C . LEU A 1 89 ? 15.446 -0.577 -13.755 1.00 91.75 89 LEU A C 1
ATOM 721 O O . LEU A 1 89 ? 16.461 -0.845 -14.395 1.00 91.75 89 LEU A O 1
ATOM 725 N N . TYR A 1 90 ? 14.929 0.650 -13.695 1.00 93.38 90 TYR A N 1
ATOM 726 C CA . TYR A 1 90 ? 15.401 1.734 -14.550 1.00 93.38 90 TYR A CA 1
ATOM 727 C C . TYR A 1 90 ? 15.952 2.913 -13.742 1.00 93.38 90 TYR A C 1
ATOM 729 O O . TYR A 1 90 ? 15.395 3.264 -12.699 1.00 93.38 90 TYR A O 1
ATOM 737 N N . PRO A 1 91 ? 17.032 3.556 -14.219 1.00 89.25 91 PRO A N 1
ATOM 738 C CA . PRO A 1 91 ? 17.526 4.796 -13.643 1.00 89.25 91 PRO A CA 1
ATOM 739 C C . PRO A 1 91 ? 16.624 5.953 -14.086 1.00 89.25 91 PRO A C 1
ATOM 741 O O . PRO A 1 91 ? 16.801 6.520 -15.160 1.00 89.25 91 PRO A O 1
ATOM 744 N N . LEU A 1 92 ? 15.633 6.279 -13.264 1.00 93.50 92 LEU A N 1
ATOM 745 C CA . LEU A 1 92 ? 14.682 7.349 -13.554 1.00 93.50 92 LEU A CA 1
ATOM 746 C C . LEU A 1 92 ? 15.285 8.723 -13.252 1.00 93.50 92 LEU A C 1
ATOM 748 O O . LEU A 1 92 ? 15.921 8.924 -12.211 1.00 93.50 92 LEU A O 1
ATOM 752 N N . SER A 1 93 ? 15.000 9.702 -14.106 1.00 94.12 93 SER A N 1
ATOM 753 C CA . SER A 1 93 ? 15.208 11.114 -13.786 1.00 94.12 93 SER A CA 1
ATOM 754 C C . SER A 1 93 ? 14.376 11.536 -12.565 1.00 94.12 93 SER A C 1
ATOM 756 O O . SER A 1 93 ? 13.430 10.859 -12.156 1.00 94.12 93 SER A O 1
ATOM 758 N N . SER A 1 94 ? 14.697 12.689 -11.970 1.00 95.44 94 SER A N 1
ATOM 759 C CA . SER A 1 94 ? 13.912 13.238 -10.850 1.00 95.44 94 SER A CA 1
ATOM 760 C C . SER A 1 94 ? 12.433 13.435 -11.224 1.00 95.44 94 SER A C 1
ATOM 762 O O . SER A 1 94 ? 11.536 13.097 -10.450 1.00 95.44 94 SER A O 1
ATOM 764 N N . ALA A 1 95 ? 12.167 13.897 -12.452 1.00 95.56 95 ALA A N 1
ATOM 765 C CA . ALA A 1 95 ? 10.808 14.115 -12.941 1.00 95.56 95 ALA A CA 1
ATOM 766 C C . ALA A 1 95 ? 10.040 12.793 -13.121 1.00 95.56 95 ALA A C 1
ATOM 768 O O . ALA A 1 95 ? 8.883 12.690 -12.714 1.00 95.56 95 ALA A O 1
ATOM 769 N N . GLU A 1 96 ? 10.684 11.762 -13.674 1.00 95.88 96 GLU A N 1
ATOM 770 C CA . GLU A 1 96 ? 10.087 10.429 -13.835 1.00 95.88 96 GLU A CA 1
ATOM 771 C C . GLU A 1 96 ? 9.857 9.734 -12.492 1.00 95.88 96 GLU A C 1
ATOM 773 O O . GLU A 1 96 ? 8.806 9.127 -12.293 1.00 95.88 96 GLU A O 1
ATOM 778 N N . ASN A 1 97 ? 10.791 9.868 -11.545 1.00 96.06 97 ASN A N 1
ATOM 779 C CA . ASN A 1 97 ? 10.613 9.377 -10.179 1.00 96.06 97 ASN A CA 1
ATOM 780 C C . ASN A 1 97 ? 9.387 10.011 -9.519 1.00 96.06 97 ASN A C 1
ATOM 782 O O . ASN A 1 97 ? 8.542 9.297 -8.977 1.00 96.06 97 ASN A O 1
ATOM 786 N N . MET A 1 98 ? 9.256 11.336 -9.617 1.00 94.88 98 MET A N 1
ATOM 787 C CA . MET A 1 98 ? 8.103 12.054 -9.080 1.00 94.88 98 MET A CA 1
ATOM 788 C C . MET A 1 98 ? 6.800 11.642 -9.778 1.00 94.88 98 MET A C 1
ATOM 790 O O . MET A 1 98 ? 5.792 11.433 -9.103 1.00 94.88 98 MET A O 1
ATOM 794 N N . ARG A 1 99 ? 6.810 11.460 -11.105 1.00 95.69 99 ARG A N 1
ATOM 795 C CA . ARG A 1 99 ? 5.650 10.950 -11.855 1.00 95.69 99 ARG A CA 1
ATOM 796 C C . ARG A 1 99 ? 5.253 9.547 -11.387 1.00 95.69 99 ARG A C 1
ATOM 798 O O . ARG A 1 99 ? 4.065 9.292 -11.199 1.00 95.69 99 ARG A O 1
ATOM 805 N N . ALA A 1 100 ? 6.220 8.655 -11.170 1.00 96.69 100 ALA A N 1
ATOM 806 C CA . ALA A 1 100 ? 5.974 7.303 -10.670 1.00 96.69 100 ALA A CA 1
ATOM 807 C C . ALA A 1 100 ? 5.385 7.316 -9.252 1.00 96.69 100 ALA A C 1
ATOM 809 O O . ALA A 1 100 ? 4.433 6.589 -8.975 1.00 96.69 100 ALA A O 1
ATOM 810 N N . ASP A 1 101 ? 5.895 8.171 -8.364 1.00 96.38 101 ASP A N 1
ATOM 811 C CA . ASP A 1 101 ? 5.359 8.319 -7.008 1.00 96.38 101 ASP A CA 1
ATOM 812 C C . ASP A 1 101 ? 3.941 8.889 -7.005 1.00 96.38 101 ASP A C 1
ATOM 814 O O . ASP A 1 101 ? 3.066 8.359 -6.319 1.00 96.38 101 ASP A O 1
ATOM 818 N N . GLN A 1 102 ? 3.665 9.890 -7.842 1.00 96.06 102 GLN A N 1
ATOM 819 C CA . GLN A 1 102 ? 2.309 10.400 -8.039 1.00 96.06 102 GLN A CA 1
ATOM 820 C C . GLN A 1 102 ? 1.364 9.324 -8.589 1.00 96.06 102 GLN A C 1
ATOM 822 O O . GLN A 1 102 ? 0.227 9.226 -8.132 1.00 96.06 102 GLN A O 1
ATOM 827 N N . ALA A 1 103 ? 1.813 8.503 -9.540 1.00 96.88 103 ALA A N 1
ATOM 828 C CA . ALA A 1 103 ? 1.002 7.424 -10.097 1.00 96.88 103 ALA A CA 1
ATOM 829 C C . ALA A 1 103 ? 0.671 6.352 -9.047 1.00 96.88 103 ALA A C 1
ATOM 831 O O . ALA A 1 103 ? -0.492 5.995 -8.871 1.00 96.88 103 ALA A O 1
ATOM 832 N N . ARG A 1 104 ? 1.664 5.915 -8.264 1.00 97.50 104 ARG A N 1
ATOM 833 C CA . ARG A 1 104 ? 1.459 4.970 -7.152 1.00 97.50 104 ARG A CA 1
ATOM 834 C C . ARG A 1 104 ? 0.507 5.531 -6.098 1.00 97.50 104 ARG A C 1
ATOM 836 O O . ARG A 1 104 ? -0.398 4.828 -5.658 1.00 97.50 104 ARG A O 1
ATOM 843 N N . ALA A 1 105 ? 0.676 6.799 -5.726 1.00 96.94 105 ALA A N 1
ATOM 844 C CA . ALA A 1 105 ? -0.209 7.481 -4.790 1.00 96.94 105 ALA A CA 1
ATOM 845 C C . ALA A 1 105 ? -1.659 7.549 -5.294 1.00 96.94 105 ALA A C 1
ATOM 847 O O . ALA A 1 105 ? -2.580 7.289 -4.520 1.00 96.94 105 ALA A O 1
ATOM 848 N N . ARG A 1 106 ? -1.884 7.832 -6.586 1.00 96.12 106 ARG A N 1
ATOM 849 C CA . ARG A 1 106 ? -3.233 7.797 -7.179 1.00 96.12 106 ARG A CA 1
ATOM 850 C C . ARG A 1 106 ? -3.864 6.411 -7.087 1.00 96.12 106 ARG A C 1
ATOM 852 O O . ARG A 1 106 ? -5.017 6.317 -6.674 1.00 96.12 106 ARG A O 1
ATOM 859 N N . VAL A 1 107 ? -3.113 5.356 -7.414 1.00 98.00 107 VAL A N 1
ATOM 860 C CA . VAL A 1 107 ? -3.611 3.974 -7.309 1.00 98.00 107 VAL A CA 1
ATOM 861 C C . VAL A 1 107 ? -4.002 3.645 -5.869 1.00 98.00 107 VAL A C 1
ATOM 863 O O . VAL A 1 107 ? -5.120 3.194 -5.635 1.00 98.00 107 VAL A O 1
ATOM 866 N N . TYR A 1 108 ? -3.134 3.928 -4.893 1.00 98.31 108 TYR A N 1
ATOM 867 C CA . TYR A 1 108 ? -3.448 3.690 -3.481 1.00 98.31 108 TYR A CA 1
ATOM 868 C C . TYR A 1 108 ? -4.641 4.513 -2.984 1.00 98.31 108 TYR A C 1
ATOM 870 O O . TYR A 1 108 ? -5.434 3.998 -2.201 1.00 98.31 108 TYR A O 1
ATOM 878 N N . THR A 1 109 ? -4.801 5.751 -3.457 1.00 97.69 109 THR A N 1
ATOM 879 C CA . THR A 1 109 ? -5.953 6.599 -3.105 1.00 97.69 109 THR A CA 1
ATOM 880 C C . THR A 1 109 ? -7.255 5.967 -3.595 1.00 97.69 109 THR A C 1
ATOM 882 O O . THR A 1 109 ? -8.145 5.708 -2.790 1.00 97.69 109 THR A O 1
ATOM 885 N N . LYS A 1 110 ? -7.339 5.619 -4.886 1.00 97.25 110 LYS A N 1
ATOM 886 C CA . LYS A 1 110 ? -8.530 4.979 -5.472 1.00 97.25 110 LYS A CA 1
ATOM 887 C C . LYS A 1 110 ? -8.840 3.625 -4.836 1.00 97.25 110 LYS A C 1
ATOM 889 O O . LYS A 1 110 ? -10.001 3.300 -4.595 1.00 97.25 110 LYS A O 1
ATOM 894 N N . TRP A 1 111 ? -7.807 2.839 -4.530 1.00 98.06 111 TRP A N 1
ATOM 895 C CA . TRP A 1 111 ? -7.985 1.566 -3.839 1.00 98.06 111 TRP A CA 1
ATOM 896 C C . TRP A 1 111 ? -8.547 1.784 -2.428 1.00 98.06 111 TRP A C 1
ATOM 898 O O . TRP A 1 111 ? -9.510 1.127 -2.037 1.00 98.06 111 TRP A O 1
ATOM 908 N N . ALA A 1 112 ? -8.019 2.760 -1.688 1.00 98.25 112 ALA A N 1
ATOM 909 C CA . ALA A 1 112 ? -8.520 3.094 -0.362 1.00 98.25 112 ALA A CA 1
ATOM 910 C C . ALA A 1 112 ? -9.983 3.582 -0.389 1.00 98.25 112 ALA A C 1
ATOM 912 O O . ALA A 1 112 ? -10.778 3.179 0.460 1.00 98.25 112 ALA A O 1
ATOM 913 N N . GLU A 1 113 ? -10.364 4.387 -1.384 1.00 97.69 113 GLU A N 1
ATOM 914 C CA . GLU A 1 113 ? -11.753 4.813 -1.612 1.00 97.69 113 GLU A CA 1
ATOM 915 C C . GLU A 1 113 ? -12.679 3.621 -1.903 1.00 97.69 113 GLU A C 1
ATOM 917 O O . GLU A 1 113 ? -13.776 3.528 -1.346 1.00 97.69 113 GLU A O 1
ATOM 922 N N . GLN A 1 114 ? -12.235 2.669 -2.727 1.00 97.62 114 GLN A N 1
ATOM 923 C CA . GLN A 1 114 ? -13.003 1.455 -3.008 1.00 97.62 114 GLN A CA 1
ATOM 924 C C . GLN A 1 114 ? -13.148 0.563 -1.770 1.00 97.62 114 GLN A C 1
ATOM 926 O O . GLN A 1 114 ? -14.221 -0.004 -1.543 1.00 97.62 114 GLN A O 1
ATOM 931 N N . ASP A 1 115 ? -12.096 0.436 -0.963 1.00 98.25 115 ASP A N 1
ATOM 932 C CA . ASP A 1 115 ? -12.147 -0.302 0.296 1.00 98.25 115 ASP A CA 1
ATOM 933 C C . ASP A 1 115 ? -13.116 0.356 1.285 1.00 98.25 115 ASP A C 1
ATOM 935 O O . ASP A 1 115 ? -13.891 -0.352 1.930 1.00 98.25 115 ASP A O 1
ATOM 939 N N . LEU A 1 116 ? -13.142 1.693 1.365 1.00 97.62 116 LEU A N 1
ATOM 940 C CA . LEU A 1 116 ? -14.140 2.423 2.154 1.00 97.62 116 LEU A CA 1
ATOM 941 C C . LEU A 1 116 ? -15.561 2.125 1.678 1.00 97.62 116 LEU A C 1
ATOM 943 O O . LEU A 1 116 ? -16.419 1.793 2.495 1.00 97.62 116 LEU A O 1
ATOM 947 N N . ALA A 1 117 ? -15.807 2.192 0.367 1.00 97.44 117 ALA A N 1
ATOM 948 C CA . ALA A 1 117 ? -17.119 1.905 -0.209 1.00 97.44 117 ALA A CA 1
ATOM 949 C C . ALA A 1 117 ? -17.591 0.467 0.084 1.00 97.44 117 ALA A C 1
ATOM 951 O O . ALA A 1 117 ? -18.789 0.207 0.172 1.00 97.44 117 ALA A O 1
ATOM 952 N N . ARG A 1 118 ? -16.649 -0.465 0.272 1.00 97.81 118 ARG A N 1
ATOM 953 C CA . ARG A 1 118 ? -16.896 -1.865 0.651 1.00 97.81 118 ARG A CA 1
ATOM 954 C C . ARG A 1 118 ? -16.878 -2.116 2.161 1.00 97.81 118 ARG A C 1
ATOM 956 O O . ARG A 1 118 ? -16.966 -3.270 2.571 1.00 97.81 118 ARG A O 1
ATOM 963 N N . GLN A 1 119 ? -16.764 -1.069 2.980 1.00 97.44 119 GLN A N 1
ATOM 964 C CA . GLN A 1 119 ? -16.674 -1.143 4.445 1.00 97.44 119 GLN A CA 1
ATOM 965 C C . GLN A 1 119 ? -15.444 -1.918 4.958 1.00 97.44 119 GLN A C 1
ATOM 967 O O . GLN A 1 119 ? -15.394 -2.371 6.102 1.00 97.44 119 GLN A O 1
ATOM 972 N N . TYR A 1 120 ? -14.397 -2.039 4.141 1.00 97.81 120 TYR A N 1
ATOM 973 C CA . TYR A 1 120 ? -13.111 -2.621 4.523 1.00 97.81 120 TYR A CA 1
ATOM 974 C C . TYR A 1 120 ? -12.204 -1.566 5.165 1.00 97.81 120 TYR A C 1
ATOM 976 O O . TYR A 1 120 ? -11.106 -1.278 4.691 1.00 97.81 120 TYR A O 1
ATOM 984 N N . TYR A 1 121 ? -12.647 -0.997 6.287 1.00 97.88 121 TYR A N 1
ATOM 985 C CA . TYR A 1 121 ? -12.028 0.184 6.902 1.00 97.88 121 TYR A CA 1
ATOM 986 C C . TYR A 1 121 ? -10.534 0.017 7.225 1.00 97.88 121 TYR A C 1
ATOM 988 O O . TYR A 1 121 ? -9.728 0.905 6.957 1.00 97.88 121 TYR A O 1
ATOM 996 N N . ARG A 1 122 ? -10.123 -1.151 7.735 1.00 97.19 122 ARG A N 1
ATOM 997 C CA . ARG A 1 122 ? -8.703 -1.436 8.021 1.00 97.19 122 ARG A CA 1
ATOM 998 C C . ARG A 1 122 ? -7.844 -1.504 6.757 1.00 97.19 122 ARG A C 1
ATOM 1000 O O . ARG A 1 122 ? -6.664 -1.164 6.799 1.00 97.19 122 ARG A O 1
ATOM 1007 N N . ALA A 1 123 ? -8.401 -1.981 5.644 1.00 97.81 123 ALA A N 1
ATOM 1008 C CA . ALA A 1 123 ? -7.700 -2.008 4.363 1.00 97.81 123 ALA A CA 1
ATOM 1009 C C . ALA A 1 123 ? -7.590 -0.590 3.791 1.00 97.81 123 ALA A C 1
ATOM 1011 O O . ALA A 1 123 ? -6.475 -0.148 3.516 1.00 97.81 123 ALA A O 1
ATOM 1012 N N . ALA A 1 124 ? -8.701 0.155 3.783 1.00 98.44 124 ALA A N 1
ATOM 1013 C CA . ALA A 1 124 ? -8.738 1.554 3.374 1.00 98.44 124 ALA A CA 1
ATOM 1014 C C . ALA A 1 124 ? -7.699 2.407 4.114 1.00 98.44 124 ALA A C 1
ATOM 1016 O O . ALA A 1 124 ? -6.901 3.099 3.488 1.00 98.44 124 ALA A O 1
ATOM 1017 N N . PHE A 1 125 ? -7.638 2.294 5.444 1.00 98.31 125 PHE A N 1
ATOM 1018 C CA . PHE A 1 125 ? -6.661 3.017 6.259 1.00 98.31 125 PHE A CA 1
ATOM 1019 C C . PHE A 1 125 ? -5.212 2.692 5.871 1.00 98.31 125 PHE A C 1
ATOM 1021 O O . PHE A 1 125 ? -4.379 3.594 5.766 1.00 98.31 125 PHE A O 1
ATOM 1028 N N . ARG A 1 126 ? -4.899 1.410 5.633 1.00 98.12 126 ARG A N 1
ATOM 1029 C CA . ARG A 1 126 ? -3.548 0.977 5.239 1.00 98.12 126 ARG A CA 1
ATOM 1030 C C . ARG A 1 126 ? -3.172 1.458 3.841 1.00 98.12 126 ARG A C 1
ATOM 1032 O O . ARG A 1 126 ? -2.036 1.879 3.645 1.00 98.12 126 ARG A O 1
ATOM 1039 N N . HIS A 1 127 ? -4.094 1.413 2.883 1.00 98.44 127 HIS A N 1
ATOM 1040 C CA . HIS A 1 127 ? -3.843 1.937 1.541 1.00 98.44 127 HIS A CA 1
ATOM 1041 C C . HIS A 1 127 ? -3.682 3.461 1.555 1.00 98.44 127 HIS A C 1
ATOM 1043 O O . HIS A 1 127 ? -2.739 3.970 0.956 1.00 98.44 127 HIS A O 1
ATOM 1049 N N . ALA A 1 128 ? -4.490 4.184 2.333 1.00 98.12 128 ALA A N 1
ATOM 1050 C CA . ALA A 1 128 ? -4.307 5.618 2.543 1.00 98.12 128 ALA A CA 1
ATOM 1051 C C . ALA A 1 128 ? -2.952 5.946 3.199 1.00 98.12 128 ALA A C 1
ATOM 1053 O O . ALA A 1 128 ? -2.265 6.865 2.756 1.00 98.12 128 ALA A O 1
ATOM 1054 N N . GLN A 1 129 ? -2.493 5.143 4.168 1.00 98.12 129 GLN A N 1
ATOM 1055 C CA . GLN A 1 129 ? -1.161 5.316 4.761 1.00 98.12 129 GLN A CA 1
ATOM 1056 C C . GLN A 1 129 ? -0.053 5.262 3.699 1.00 98.12 129 GLN A C 1
ATOM 1058 O O . GLN A 1 129 ? 0.876 6.061 3.744 1.00 98.12 129 GLN A O 1
ATOM 1063 N N . LYS A 1 130 ? -0.170 4.390 2.687 1.00 98.19 130 LYS A N 1
ATOM 1064 C CA . LYS A 1 130 ? 0.816 4.318 1.597 1.00 98.19 130 LYS A CA 1
ATOM 1065 C C . LYS A 1 130 ? 0.898 5.593 0.768 1.00 98.19 130 LYS A C 1
ATOM 1067 O O . LYS A 1 130 ? 1.976 5.915 0.280 1.00 98.19 130 LYS A O 1
ATOM 1072 N N . VAL A 1 131 ? -0.195 6.336 0.627 1.00 98.00 131 VAL A N 1
ATOM 1073 C CA . VAL A 1 131 ? -0.182 7.643 -0.044 1.00 98.00 131 VAL A CA 1
ATOM 1074 C C . VAL A 1 131 ? 0.653 8.644 0.757 1.00 98.00 131 VAL A C 1
ATOM 1076 O O . VAL A 1 131 ? 1.503 9.329 0.186 1.00 98.00 131 VAL A O 1
ATOM 1079 N N . ILE A 1 132 ? 0.451 8.678 2.078 1.00 97.56 132 ILE A N 1
ATOM 1080 C CA . ILE A 1 132 ? 1.180 9.551 3.009 1.00 97.56 132 ILE A CA 1
ATOM 1081 C C . ILE A 1 132 ? 2.668 9.186 3.029 1.00 97.56 132 ILE A C 1
ATOM 1083 O O . ILE A 1 132 ? 3.507 10.076 2.926 1.00 97.56 132 ILE A O 1
ATOM 1087 N N . ASP A 1 133 ? 3.003 7.894 3.072 1.00 96.94 133 ASP A N 1
ATOM 1088 C CA . ASP A 1 133 ? 4.391 7.415 3.043 1.00 96.94 133 ASP A CA 1
ATOM 1089 C C . ASP A 1 133 ? 5.136 7.860 1.764 1.00 96.94 133 ASP A C 1
ATOM 1091 O O . ASP A 1 133 ? 6.349 8.057 1.787 1.00 96.94 133 ASP A O 1
ATOM 1095 N N . ILE A 1 134 ? 4.423 8.004 0.637 1.00 95.62 134 ILE A N 1
ATOM 1096 C CA . ILE A 1 134 ? 5.006 8.351 -0.669 1.00 95.62 134 ILE A CA 1
ATOM 1097 C C . ILE A 1 134 ? 5.102 9.870 -0.872 1.00 95.62 134 ILE A C 1
ATOM 1099 O O . ILE A 1 134 ? 6.130 10.360 -1.338 1.00 95.62 134 ILE A O 1
ATOM 1103 N N . LEU A 1 135 ? 4.033 10.621 -0.587 1.00 94.88 135 LEU A 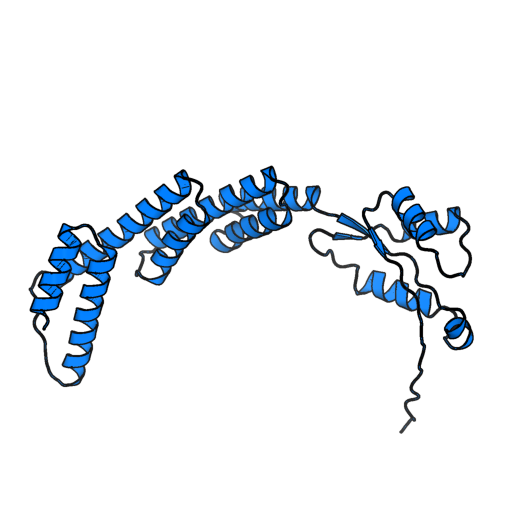N 1
ATOM 1104 C CA . LEU A 1 135 ? 3.936 12.048 -0.940 1.00 94.88 135 LEU A CA 1
ATOM 1105 C C . LEU A 1 135 ? 3.979 13.002 0.260 1.00 94.88 135 LEU A C 1
ATOM 1107 O O . LEU A 1 135 ? 4.100 14.216 0.061 1.00 94.88 135 LEU A O 1
ATOM 1111 N N . GLY A 1 136 ? 3.923 12.467 1.478 1.00 94.56 136 GLY A N 1
ATOM 1112 C CA . GLY A 1 136 ? 3.749 13.221 2.713 1.00 94.56 136 GLY A CA 1
ATOM 1113 C C . GLY A 1 136 ? 2.285 13.604 2.978 1.00 94.56 136 GLY A C 1
ATOM 1114 O O . GLY A 1 136 ? 1.450 13.539 2.073 1.00 94.56 136 GLY A O 1
ATOM 1115 N N . PRO A 1 137 ? 1.963 14.020 4.215 1.00 93.69 137 PRO A N 1
ATOM 1116 C CA . PRO A 1 137 ? 0.596 14.358 4.622 1.00 93.69 137 PRO A CA 1
ATOM 1117 C C . PRO A 1 137 ? 0.110 15.718 4.090 1.00 93.69 137 PRO A C 1
ATOM 1119 O O . PRO A 1 137 ? -1.084 15.904 3.883 1.00 93.69 137 PRO A O 1
ATOM 1122 N N . ASP A 1 138 ? 1.021 16.658 3.824 1.00 89.88 138 ASP A N 1
ATOM 1123 C CA . ASP A 1 138 ? 0.674 18.080 3.641 1.00 89.88 138 ASP A CA 1
ATOM 1124 C C . ASP A 1 138 ? 0.325 18.476 2.197 1.00 89.88 138 ASP A C 1
ATOM 1126 O O . ASP A 1 138 ? 0.035 19.635 1.900 1.00 89.88 138 ASP A O 1
ATOM 1130 N N . LYS A 1 139 ? 0.395 17.530 1.260 1.00 82.50 139 LYS A N 1
ATOM 1131 C CA . LYS A 1 139 ? 0.136 17.765 -0.169 1.00 82.50 139 LYS A CA 1
ATOM 1132 C C . LYS A 1 139 ? -1.219 17.188 -0.550 1.00 82.50 139 LYS A C 1
ATOM 1134 O O . LYS A 1 139 ? -1.646 16.219 0.059 1.00 82.50 139 LYS A O 1
ATOM 1139 N N . GLY A 1 140 ? -1.856 17.725 -1.596 1.00 84.62 140 GLY A N 1
ATOM 1140 C CA . GLY A 1 140 ? -3.223 17.369 -2.023 1.00 84.62 140 GLY A CA 1
ATOM 1141 C C . GLY A 1 140 ? -3.620 15.893 -1.821 1.00 84.62 140 GLY A C 1
ATOM 1142 O O . GLY A 1 140 ? -4.509 15.635 -1.015 1.00 84.62 140 GLY A O 1
ATOM 1143 N N . PRO A 1 141 ? -2.937 14.916 -2.453 1.00 89.25 141 PRO A N 1
ATOM 1144 C CA . PRO A 1 141 ? -3.247 13.493 -2.261 1.00 89.25 141 PRO A CA 1
ATOM 1145 C C . PRO A 1 141 ? -3.046 12.976 -0.824 1.00 89.25 141 PRO A C 1
ATOM 1147 O O . PRO A 1 141 ? -3.786 12.105 -0.378 1.00 89.25 141 PRO A O 1
ATOM 1150 N N . GLY A 1 142 ? -2.071 13.512 -0.087 1.00 91.56 142 GLY A N 1
ATOM 1151 C CA . GLY A 1 142 ? -1.848 13.212 1.330 1.00 91.56 142 GLY A CA 1
ATOM 1152 C C . GLY A 1 142 ? -2.975 13.720 2.230 1.00 91.56 142 GLY A C 1
ATOM 1153 O O . GLY A 1 142 ? -3.406 13.000 3.126 1.00 91.56 142 GLY A O 1
ATOM 1154 N N . ILE A 1 143 ? -3.529 14.900 1.934 1.00 95.00 143 ILE A N 1
ATOM 1155 C CA . ILE A 1 143 ? -4.694 15.450 2.646 1.00 95.00 143 ILE A CA 1
ATOM 1156 C C . ILE A 1 143 ? -5.919 14.554 2.422 1.00 95.00 143 ILE A C 1
ATOM 1158 O O . ILE A 1 143 ? -6.611 14.202 3.376 1.00 95.00 143 ILE A O 1
ATOM 1162 N N . THR A 1 144 ? -6.163 14.124 1.179 1.00 95.62 144 THR A N 1
ATOM 1163 C CA . THR A 1 144 ? -7.231 13.159 0.869 1.00 95.62 144 THR A CA 1
ATOM 1164 C C . THR A 1 144 ? -7.028 11.841 1.616 1.00 95.62 144 THR A C 1
ATOM 1166 O O . THR A 1 144 ? -7.976 11.296 2.177 1.00 95.62 144 THR A O 1
ATOM 1169 N N . ALA A 1 145 ? -5.793 11.341 1.680 1.00 97.06 145 ALA A N 1
ATOM 1170 C CA . ALA A 1 145 ? -5.476 10.126 2.417 1.00 97.06 145 ALA A CA 1
ATOM 1171 C C . ALA A 1 145 ? -5.729 10.258 3.929 1.00 97.06 145 ALA A C 1
ATOM 1173 O O . ALA A 1 145 ? -6.269 9.331 4.531 1.00 97.06 145 ALA A O 1
ATOM 1174 N N . LEU A 1 146 ? -5.412 11.404 4.539 1.00 97.19 146 LEU A N 1
ATOM 1175 C CA . LEU A 1 146 ? -5.739 11.674 5.944 1.00 97.19 146 LEU A CA 1
ATOM 1176 C C . LEU A 1 146 ? -7.251 11.657 6.195 1.00 97.19 146 LEU A C 1
ATOM 1178 O O . LEU A 1 146 ? -7.702 11.094 7.194 1.00 97.19 146 LEU A O 1
ATOM 1182 N N . GLU A 1 147 ? -8.045 12.217 5.282 1.00 97.25 147 GLU A N 1
ATOM 1183 C CA . GLU A 1 147 ? -9.504 12.177 5.403 1.00 97.25 147 GLU A CA 1
ATOM 1184 C C . GLU A 1 147 ? -10.039 10.742 5.284 1.00 97.25 147 GLU A C 1
ATOM 1186 O O . GLU A 1 147 ? -10.850 10.312 6.104 1.00 97.25 147 GLU A O 1
ATOM 1191 N N . ILE A 1 148 ? -9.516 9.951 4.341 1.00 98.06 148 ILE A N 1
ATOM 1192 C CA . ILE A 1 148 ? -9.843 8.521 4.226 1.00 98.06 148 ILE A CA 1
ATOM 1193 C C . ILE A 1 148 ? -9.498 7.776 5.521 1.00 98.06 148 ILE A C 1
ATOM 1195 O O . ILE A 1 148 ? -10.305 6.977 6.000 1.00 98.06 148 ILE A O 1
ATOM 1199 N N . GLN A 1 149 ? -8.329 8.039 6.115 1.00 97.88 149 GLN A N 1
ATOM 1200 C CA . GLN A 1 149 ? -7.935 7.441 7.392 1.00 97.88 149 GLN A CA 1
ATOM 1201 C C . GLN A 1 149 ? -8.893 7.816 8.519 1.00 97.88 149 GLN A C 1
ATOM 1203 O O . GLN A 1 149 ? -9.305 6.942 9.282 1.00 97.88 149 GLN A O 1
ATOM 1208 N N . ARG A 1 150 ? -9.282 9.089 8.607 1.00 96.94 150 ARG A N 1
ATOM 1209 C CA . ARG A 1 150 ? -10.244 9.568 9.600 1.00 96.94 150 ARG A CA 1
ATOM 1210 C C . ARG A 1 150 ? -11.589 8.861 9.451 1.00 96.94 150 ARG A C 1
ATOM 1212 O O . ARG A 1 150 ? -12.088 8.316 10.432 1.00 96.94 150 ARG A O 1
ATOM 1219 N N . VAL A 1 151 ? -12.145 8.825 8.240 1.00 97.75 151 VAL A N 1
ATOM 1220 C CA . VAL A 1 151 ? -13.424 8.157 7.952 1.00 97.75 151 VAL A CA 1
ATOM 1221 C C . VAL A 1 151 ? -13.339 6.664 8.268 1.00 97.75 151 VAL A C 1
ATOM 1223 O O . VAL A 1 151 ? -14.222 6.129 8.939 1.00 97.75 151 VAL A O 1
ATOM 1226 N N . ALA A 1 152 ? -12.258 5.999 7.850 1.00 97.81 152 ALA A N 1
ATOM 1227 C CA . ALA A 1 152 ? -12.019 4.593 8.152 1.00 97.81 152 ALA A CA 1
ATOM 1228 C C . ALA A 1 152 ? -11.978 4.339 9.663 1.00 97.81 152 ALA A C 1
ATOM 1230 O O . ALA A 1 152 ? -12.627 3.412 10.142 1.00 97.81 152 ALA A O 1
ATOM 1231 N N . LEU A 1 153 ? -11.249 5.161 10.422 1.00 96.19 153 LEU A N 1
ATOM 1232 C CA . LEU A 1 153 ? -11.176 5.029 11.873 1.00 96.19 153 LEU A CA 1
ATOM 1233 C C . LEU A 1 153 ? -12.537 5.258 12.519 1.00 96.19 153 LEU A C 1
ATOM 1235 O O . LEU A 1 153 ? -12.967 4.427 13.308 1.00 96.19 153 LEU A O 1
ATOM 1239 N N . THR A 1 154 ? -13.249 6.328 12.172 1.00 94.69 154 THR A N 1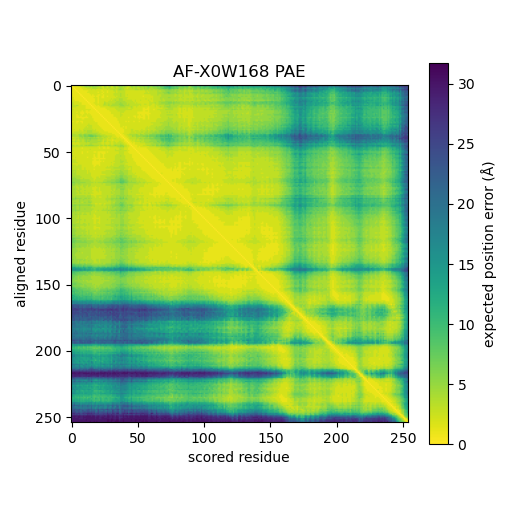
ATOM 1240 C CA . THR A 1 154 ? -14.566 6.604 12.762 1.00 94.69 154 THR A CA 1
ATOM 1241 C C . THR A 1 154 ? -15.564 5.478 12.490 1.00 94.69 154 THR A C 1
ATOM 1243 O O . THR A 1 154 ? -16.270 5.068 13.404 1.00 94.69 154 THR A O 1
ATOM 1246 N N . ALA A 1 155 ? -15.611 4.952 11.265 1.00 95.31 155 ALA A N 1
ATOM 1247 C CA . ALA A 1 155 ? -16.585 3.931 10.886 1.00 95.31 155 ALA A CA 1
ATOM 1248 C C . ALA A 1 155 ? -16.181 2.502 11.290 1.00 95.31 155 ALA A C 1
ATOM 1250 O O . ALA A 1 155 ? -17.045 1.650 11.481 1.00 95.31 155 ALA A O 1
ATOM 1251 N N . GLY A 1 156 ? -14.880 2.222 11.393 1.00 94.81 156 GLY A N 1
ATOM 1252 C CA . GLY A 1 156 ? -14.360 0.887 11.684 1.00 94.81 156 GLY A CA 1
ATOM 1253 C C . GLY A 1 156 ? -13.925 0.661 13.128 1.00 94.81 156 GLY A C 1
ATOM 1254 O O . GLY A 1 156 ? -13.501 -0.452 13.445 1.00 94.81 156 GLY A O 1
ATOM 1255 N N . THR A 1 157 ? -13.936 1.694 13.973 1.00 94.75 157 THR A N 1
ATOM 1256 C CA . THR A 1 157 ? -13.540 1.554 15.377 1.00 94.75 157 THR A CA 1
ATOM 1257 C C . THR A 1 157 ? -14.595 0.781 16.141 1.00 94.75 157 THR A C 1
ATOM 1259 O O . THR A 1 157 ? -15.768 1.138 16.134 1.00 94.75 157 THR A O 1
ATOM 1262 N N . LEU A 1 158 ? -14.140 -0.267 16.819 1.00 93.12 158 LEU A N 1
ATOM 1263 C CA . LEU A 1 158 ? -14.953 -1.083 17.700 1.00 93.12 158 LEU A CA 1
ATOM 1264 C C . LEU A 1 158 ? -14.719 -0.643 19.139 1.00 93.12 158 LEU A C 1
ATOM 1266 O O . LEU A 1 158 ? -13.592 -0.387 19.563 1.00 93.12 158 LEU A O 1
ATOM 1270 N N . THR A 1 159 ? -15.799 -0.561 19.889 1.00 92.31 159 THR A N 1
ATOM 1271 C CA . THR A 1 159 ? -15.801 -0.154 21.287 1.00 92.31 159 THR A CA 1
ATOM 1272 C C . THR A 1 159 ? -15.683 -1.373 22.198 1.00 92.31 159 THR A C 1
ATOM 1274 O O . THR A 1 159 ? -16.362 -2.385 22.015 1.00 92.31 159 THR A O 1
ATOM 1277 N N . VAL A 1 160 ? -14.803 -1.296 23.193 1.00 92.00 160 VAL A N 1
ATOM 1278 C CA . VAL A 1 160 ? -14.498 -2.408 24.098 1.00 92.00 160 VAL A CA 1
ATOM 1279 C C . VAL A 1 160 ? -14.662 -1.954 25.540 1.00 92.00 160 VAL A C 1
ATOM 1281 O O . VAL A 1 160 ? -13.989 -1.030 25.992 1.00 92.00 160 VAL A O 1
ATOM 1284 N N . ALA A 1 161 ? -15.530 -2.628 26.286 1.00 91.31 161 ALA A N 1
ATOM 1285 C CA . ALA A 1 161 ? -15.631 -2.467 27.728 1.00 91.31 161 ALA A CA 1
ATOM 1286 C C . ALA A 1 161 ? -14.738 -3.476 28.436 1.00 91.31 161 ALA A C 1
ATOM 1288 O O . ALA A 1 161 ? -14.901 -4.681 28.260 1.00 91.31 161 ALA A O 1
ATOM 1289 N N . ILE A 1 162 ? -13.836 -3.001 29.282 1.00 89.31 162 ILE A N 1
ATOM 1290 C CA . ILE A 1 162 ? -13.007 -3.873 30.112 1.00 89.31 162 ILE A CA 1
ATOM 1291 C C . ILE A 1 162 ? -13.591 -3.831 31.512 1.00 89.31 162 ILE A C 1
ATOM 1293 O O . ILE A 1 162 ? -13.673 -2.766 32.119 1.00 89.31 162 ILE A O 1
ATOM 1297 N N . LEU A 1 163 ? -14.084 -4.970 31.991 1.00 88.75 163 LEU A N 1
ATOM 1298 C CA . LEU A 1 163 ? -14.694 -5.042 33.313 1.00 88.75 163 LEU A CA 1
ATOM 1299 C C . LEU A 1 163 ? -13.614 -5.240 34.387 1.00 88.75 163 LEU A C 1
ATOM 1301 O O . LEU A 1 163 ? -12.603 -5.887 34.103 1.00 88.75 163 LEU A O 1
ATOM 1305 N N . PRO A 1 164 ? -13.841 -4.747 35.621 1.00 86.38 164 PRO A N 1
ATOM 1306 C CA . PRO A 1 164 ? -12.978 -5.008 36.763 1.00 86.38 164 PRO A CA 1
ATOM 1307 C C . PRO A 1 164 ? -12.692 -6.495 36.907 1.00 86.38 164 PRO A C 1
ATOM 1309 O O . PRO A 1 164 ? -13.606 -7.319 36.810 1.00 86.38 164 PRO A O 1
ATOM 1312 N N . PHE A 1 165 ? -11.430 -6.825 37.153 1.00 85.62 165 PHE A N 1
ATOM 1313 C CA . PHE A 1 165 ? -11.031 -8.207 37.365 1.00 85.62 165 PHE A CA 1
ATOM 1314 C C . PHE A 1 165 ? -11.500 -8.704 38.728 1.00 85.62 165 PHE A C 1
ATOM 1316 O O . PHE A 1 165 ? -11.673 -7.935 39.677 1.00 85.62 165 PHE A O 1
ATOM 1323 N N . TRP A 1 166 ? -11.682 -10.015 38.831 1.00 80.38 166 TRP A N 1
ATOM 1324 C CA . TRP A 1 166 ? -12.040 -10.679 40.079 1.00 80.38 166 TRP A CA 1
ATOM 1325 C C . TRP A 1 166 ? -11.107 -11.846 40.369 1.00 80.38 166 TRP A C 1
ATOM 1327 O O . TRP A 1 166 ? -10.549 -12.463 39.464 1.00 80.38 166 TRP A O 1
ATOM 1337 N N . SER A 1 167 ? -10.978 -12.195 41.641 1.00 79.31 167 SER A N 1
ATOM 1338 C CA . SER A 1 167 ? -10.322 -13.438 42.035 1.00 79.31 167 SER A CA 1
ATOM 1339 C C . SER A 1 167 ? -11.313 -14.594 41.952 1.00 79.31 167 SER A C 1
ATOM 1341 O O . SER A 1 167 ? -12.489 -14.450 42.295 1.00 79.31 167 SER A O 1
ATOM 1343 N N . SER A 1 168 ? -10.849 -15.752 41.491 1.00 76.12 168 SER A N 1
ATOM 1344 C CA . SER A 1 168 ? -11.562 -17.004 41.747 1.00 76.12 168 SER A CA 1
ATOM 1345 C C . SER A 1 168 ? -11.626 -17.272 43.258 1.00 76.12 168 SER A C 1
ATOM 1347 O O . SER A 1 168 ? -10.784 -16.772 44.004 1.00 76.12 168 SER A O 1
ATOM 1349 N N . GLU A 1 169 ? -12.600 -18.068 43.720 1.00 73.75 169 GLU A N 1
ATOM 1350 C CA . GLU A 1 169 ? -12.734 -18.402 45.153 1.00 73.75 169 GLU A CA 1
ATOM 1351 C C . GLU A 1 169 ? -11.431 -18.967 45.733 1.00 73.75 169 GLU A C 1
ATOM 1353 O O . GLU A 1 169 ? -11.047 -18.608 46.836 1.00 73.75 169 GLU A O 1
ATOM 1358 N N . ARG A 1 170 ? -10.700 -19.766 44.944 1.00 72.50 170 ARG A N 1
ATOM 1359 C CA . ARG A 1 170 ? -9.412 -20.352 45.332 1.00 72.50 170 ARG A CA 1
ATOM 1360 C C . ARG A 1 170 ? -8.334 -19.303 45.625 1.00 72.50 170 ARG A C 1
ATOM 1362 O O . ARG A 1 170 ? -7.579 -19.450 46.572 1.00 72.50 170 ARG A O 1
ATOM 1369 N N . VAL A 1 171 ? -8.267 -18.252 44.810 1.00 78.69 171 VAL A N 1
ATOM 1370 C CA . VAL A 1 171 ? -7.241 -17.200 44.911 1.00 78.69 171 VAL A CA 1
ATOM 1371 C C . VAL A 1 171 ? -7.632 -16.116 45.906 1.00 78.69 171 VAL A C 1
ATOM 1373 O O . VAL A 1 171 ? -6.763 -15.430 46.433 1.00 78.69 171 VAL A O 1
ATOM 1376 N N . ALA A 1 172 ? -8.929 -15.934 46.159 1.00 73.62 172 ALA A N 1
ATOM 1377 C CA . ALA A 1 172 ? -9.423 -14.899 47.062 1.00 73.62 172 ALA A CA 1
ATOM 1378 C C . ALA A 1 172 ? -8.875 -15.039 48.495 1.00 73.62 172 ALA A C 1
ATOM 1380 O O . ALA A 1 172 ? -8.717 -14.022 49.170 1.00 73.62 172 ALA A O 1
ATOM 1381 N N . ASP A 1 173 ? -8.564 -16.267 48.920 1.00 77.25 173 ASP A N 1
ATOM 1382 C CA . ASP A 1 173 ? -8.003 -16.564 50.242 1.00 77.25 173 ASP A CA 1
ATOM 1383 C C . ASP A 1 173 ? -6.465 -16.459 50.289 1.00 77.25 173 ASP A C 1
ATOM 1385 O O . ASP A 1 173 ? -5.901 -16.209 51.354 1.00 77.25 173 ASP A O 1
ATOM 1389 N N . GLU A 1 174 ? -5.785 -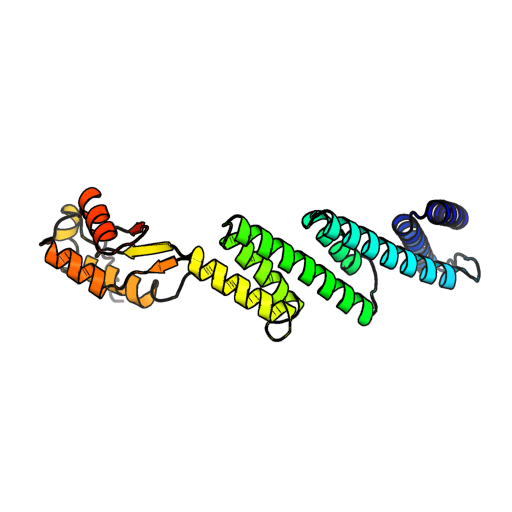16.627 49.150 1.00 81.81 174 GLU A N 1
ATOM 1390 C CA . GLU A 1 174 ? -4.315 -16.669 49.047 1.00 81.81 174 GLU A CA 1
ATOM 1391 C C . GLU A 1 174 ? -3.701 -15.317 48.650 1.00 81.81 174 GLU A C 1
ATOM 1393 O O . GLU A 1 174 ? -2.623 -14.951 49.119 1.00 81.81 174 GLU A O 1
ATOM 1398 N N . ALA A 1 175 ? -4.368 -14.564 47.773 1.00 81.38 175 ALA A N 1
ATOM 1399 C CA . ALA A 1 175 ? -3.862 -13.297 47.263 1.00 81.38 175 ALA A CA 1
ATOM 1400 C C . ALA A 1 175 ? -4.114 -12.134 48.242 1.00 81.38 175 ALA A C 1
ATOM 1402 O O . ALA A 1 175 ? -5.141 -12.103 48.931 1.00 81.38 175 ALA A O 1
ATOM 1403 N N . PRO A 1 176 ? -3.245 -11.105 48.250 1.00 84.12 176 PRO A N 1
ATOM 1404 C CA . PRO A 1 176 ? -3.502 -9.869 48.971 1.00 84.12 176 PRO A CA 1
ATOM 1405 C C . PRO A 1 176 ? -4.874 -9.279 48.629 1.00 84.12 176 PRO A C 1
ATOM 1407 O O . PRO A 1 176 ? -5.303 -9.233 47.469 1.00 84.12 176 PRO A O 1
ATOM 1410 N N . ARG A 1 177 ? -5.579 -8.789 49.655 1.00 81.31 177 ARG A N 1
ATOM 1411 C CA . ARG A 1 177 ? -6.890 -8.157 49.467 1.00 81.31 177 ARG A CA 1
ATOM 1412 C C . ARG A 1 177 ? -6.762 -6.970 48.516 1.00 81.31 177 ARG A C 1
ATOM 1414 O O . ARG A 1 177 ? -6.020 -6.037 48.790 1.00 81.31 177 ARG A O 1
ATOM 1421 N N . GLY A 1 178 ? -7.551 -6.984 47.444 1.00 80.06 178 GLY A N 1
ATOM 1422 C CA . GLY A 1 178 ? -7.563 -5.915 46.445 1.00 80.06 178 GLY A CA 1
ATOM 1423 C C . GLY A 1 178 ? -6.616 -6.124 45.261 1.00 80.06 178 GLY A C 1
ATOM 1424 O O . GLY A 1 178 ? -6.722 -5.357 44.310 1.00 80.06 178 GLY A O 1
ATOM 1425 N N . MET A 1 179 ? -5.798 -7.184 45.245 1.00 85.06 179 MET A N 1
ATOM 1426 C CA . MET A 1 179 ? -4.825 -7.447 44.172 1.00 85.06 179 MET A CA 1
ATOM 1427 C C . MET A 1 179 ? -5.455 -7.477 42.769 1.00 85.06 179 MET A C 1
ATOM 1429 O O . MET A 1 179 ? -4.932 -6.874 41.840 1.00 85.06 179 MET A O 1
ATOM 1433 N N . ALA A 1 180 ? -6.622 -8.113 42.601 1.00 82.44 180 ALA A N 1
ATOM 1434 C CA . ALA A 1 180 ? -7.317 -8.148 41.307 1.00 82.44 180 ALA A CA 1
ATOM 1435 C C . ALA A 1 180 ? -7.726 -6.751 40.817 1.00 82.44 180 ALA A C 1
ATOM 1437 O O . ALA A 1 180 ? -7.683 -6.463 39.622 1.00 82.44 180 ALA A O 1
ATOM 1438 N N . ARG A 1 181 ? -8.108 -5.874 41.749 1.00 82.62 181 ARG A N 1
ATOM 1439 C CA . ARG A 1 181 ? -8.469 -4.492 41.440 1.00 82.62 181 ARG A CA 1
ATOM 1440 C C . ARG A 1 181 ? -7.237 -3.670 41.086 1.00 82.62 181 ARG A C 1
ATOM 1442 O O . ARG A 1 181 ? -7.289 -2.920 40.123 1.00 82.62 181 ARG A O 1
ATOM 1449 N N . GLU A 1 182 ? -6.152 -3.844 41.829 1.00 86.25 182 GLU A N 1
ATOM 1450 C CA . GLU A 1 182 ? -4.876 -3.183 41.556 1.00 86.25 182 GLU A CA 1
ATOM 1451 C C . GLU A 1 182 ? -4.320 -3.587 40.183 1.00 86.25 182 GLU A C 1
ATOM 1453 O O . GLU A 1 182 ? -3.992 -2.721 39.379 1.00 86.25 182 GLU A O 1
ATOM 1458 N N . LEU A 1 183 ? -4.335 -4.883 39.854 1.00 85.00 183 LEU A N 1
ATOM 1459 C CA . LEU A 1 183 ? -3.959 -5.386 38.529 1.00 85.00 183 LEU A CA 1
ATOM 1460 C C . LEU A 1 183 ? -4.828 -4.789 37.414 1.00 85.00 183 LEU A C 1
ATOM 1462 O O . LEU A 1 183 ? -4.316 -4.414 36.360 1.00 85.00 183 LEU A O 1
ATOM 1466 N N . TYR A 1 184 ? -6.141 -4.712 37.635 1.00 86.12 184 TYR A N 1
ATOM 1467 C CA . TYR A 1 184 ? -7.059 -4.087 36.688 1.00 86.12 184 TYR A CA 1
ATOM 1468 C C . TYR A 1 184 ? -6.739 -2.600 36.479 1.00 86.12 184 TYR A C 1
ATOM 1470 O O . TYR A 1 184 ? -6.677 -2.156 35.335 1.00 86.12 184 TYR A O 1
ATOM 1478 N N . ASP A 1 185 ? -6.502 -1.849 37.558 1.00 85.81 185 ASP A N 1
ATOM 1479 C CA . ASP A 1 185 ? -6.171 -0.426 37.482 1.00 85.81 185 ASP A CA 1
ATOM 1480 C C . ASP A 1 185 ? -4.834 -0.219 36.737 1.00 85.81 185 ASP A C 1
ATOM 1482 O O . ASP A 1 185 ? -4.777 0.593 35.814 1.00 85.81 185 ASP A O 1
ATOM 1486 N N . ILE A 1 186 ? -3.796 -1.010 37.038 1.00 86.56 186 ILE A N 1
ATOM 1487 C CA . ILE A 1 186 ? -2.500 -0.974 36.331 1.00 86.56 186 ILE A CA 1
ATOM 1488 C C . ILE A 1 186 ? -2.689 -1.224 34.833 1.00 86.56 186 ILE A C 1
ATOM 1490 O O . ILE A 1 186 ? -2.269 -0.417 34.007 1.00 86.56 186 ILE A O 1
ATOM 1494 N N . LEU A 1 187 ? -3.357 -2.315 34.450 1.00 82.81 187 LEU A N 1
ATOM 1495 C CA . LEU A 1 187 ? -3.555 -2.634 33.034 1.00 82.81 187 LEU A CA 1
ATOM 1496 C C . LEU A 1 187 ? -4.332 -1.543 32.309 1.00 82.81 187 LEU A C 1
ATOM 1498 O O . LEU A 1 187 ? -4.001 -1.193 31.177 1.00 82.81 187 LEU A O 1
ATOM 1502 N N . LEU A 1 188 ? -5.357 -0.999 32.958 1.00 81.38 188 LEU A N 1
ATOM 1503 C CA . LEU A 1 188 ? -6.225 -0.022 32.336 1.00 81.38 188 LEU A CA 1
ATOM 1504 C C . LEU A 1 188 ? -5.540 1.340 32.157 1.00 81.38 188 LEU A C 1
ATOM 1506 O O . LEU A 1 188 ? -5.687 1.950 31.099 1.00 81.38 188 LEU A O 1
ATOM 1510 N N . TYR A 1 189 ? -4.788 1.809 33.154 1.00 81.06 189 TYR A N 1
ATOM 1511 C CA . TYR A 1 189 ? -4.165 3.135 33.111 1.00 81.06 189 TYR A CA 1
ATOM 1512 C C . TYR A 1 189 ? -2.755 3.137 32.509 1.00 81.06 189 TYR A C 1
ATOM 1514 O O . TYR A 1 189 ? -2.373 4.140 31.905 1.00 81.06 189 TYR A O 1
ATOM 1522 N N . GLU A 1 190 ? -1.998 2.045 32.616 1.00 79.06 190 GLU A N 1
ATOM 1523 C CA . GLU A 1 190 ? -0.618 1.984 32.113 1.00 79.06 190 GLU A CA 1
ATOM 1524 C C . GLU A 1 190 ? -0.511 1.342 30.728 1.00 79.06 190 GLU A C 1
ATOM 1526 O O . GLU A 1 190 ? 0.263 1.815 29.904 1.00 79.06 190 GLU A O 1
ATOM 1531 N N . TYR A 1 191 ? -1.291 0.293 30.443 1.00 75.62 191 TYR A N 1
ATOM 1532 C CA . TYR A 1 191 ? -1.113 -0.510 29.221 1.00 75.62 191 TYR A CA 1
ATOM 1533 C C . TYR A 1 191 ? -2.207 -0.311 28.173 1.00 75.62 191 TYR A C 1
ATOM 1535 O O . TYR A 1 191 ? -1.988 -0.563 26.990 1.00 75.62 191 TYR A O 1
ATOM 1543 N N . LEU A 1 192 ? -3.397 0.112 28.596 1.00 73.25 192 LEU A N 1
ATOM 1544 C CA . LEU A 1 192 ? -4.580 0.234 27.738 1.00 73.25 192 LEU A CA 1
ATOM 1545 C C . LEU A 1 192 ? -5.051 1.684 27.590 1.00 73.25 192 LEU A C 1
ATOM 1547 O O . LEU A 1 192 ? -6.093 1.940 26.986 1.00 73.25 192 LEU A O 1
ATOM 1551 N N . SER A 1 193 ? -4.278 2.624 28.132 1.00 67.81 193 SER A N 1
ATOM 1552 C CA . SER A 1 193 ? -4.492 4.060 27.982 1.00 67.81 193 SER A CA 1
ATOM 1553 C C . SER A 1 193 ? -4.051 4.580 26.611 1.00 67.81 193 SER A C 1
ATOM 1555 O O . SER A 1 193 ? -4.541 5.620 26.168 1.00 67.81 193 SER A O 1
ATOM 1557 N N . GLU A 1 194 ? -3.178 3.851 25.907 1.00 68.88 194 GLU A N 1
ATOM 1558 C CA . GLU A 1 194 ? -2.786 4.187 24.542 1.00 68.88 194 GLU A CA 1
ATOM 1559 C C . GLU A 1 194 ? -3.839 3.726 23.516 1.00 68.88 194 GLU A C 1
ATOM 1561 O O . GLU A 1 194 ? -4.277 2.570 23.531 1.00 68.88 194 GLU A O 1
ATOM 1566 N N . PRO A 1 195 ? -4.253 4.603 22.583 1.00 66.94 195 PRO A N 1
ATOM 1567 C CA . PRO A 1 195 ? -5.250 4.260 21.581 1.00 66.94 195 PRO A CA 1
ATOM 1568 C C . PRO A 1 195 ? -4.691 3.252 20.570 1.00 66.94 195 PRO A C 1
ATOM 1570 O O . PRO A 1 195 ? -3.834 3.567 19.743 1.00 66.94 195 PRO A O 1
ATOM 1573 N N . VAL A 1 196 ? -5.240 2.039 20.581 1.00 83.81 196 VAL A N 1
ATOM 1574 C CA . VAL A 1 196 ? -5.003 1.040 19.534 1.00 83.81 196 VAL A CA 1
ATOM 1575 C C . VAL A 1 196 ? -5.899 1.363 18.337 1.00 83.81 196 VAL A C 1
ATOM 1577 O O . VAL A 1 196 ? -7.104 1.560 18.487 1.00 83.81 196 VAL A O 1
ATOM 1580 N N . LEU A 1 197 ? -5.338 1.404 17.123 1.00 88.69 197 LEU A N 1
ATOM 1581 C CA . LEU A 1 197 ? -6.127 1.689 15.917 1.00 88.69 197 LEU A CA 1
ATOM 1582 C C . LEU A 1 197 ? -7.333 0.743 15.815 1.00 88.69 197 LEU A C 1
ATOM 1584 O O . LEU A 1 197 ? -7.194 -0.476 15.929 1.00 88.69 197 LEU A O 1
ATOM 1588 N N . PHE A 1 198 ? -8.503 1.318 15.528 1.00 92.88 198 PHE A N 1
ATOM 1589 C CA . PHE A 1 198 ? -9.791 0.622 15.431 1.00 92.88 198 PHE A CA 1
ATOM 1590 C C . PHE A 1 198 ? -10.329 0.022 16.740 1.00 92.88 198 PHE A C 1
ATOM 1592 O O . PHE A 1 198 ? -11.276 -0.766 16.687 1.00 92.88 198 PHE A O 1
ATOM 1599 N N . ILE A 1 199 ? -9.766 0.374 17.898 1.00 91.06 199 ILE A N 1
ATOM 1600 C CA . ILE A 1 199 ? -10.271 -0.041 19.208 1.00 91.06 199 ILE A CA 1
ATOM 1601 C C . ILE A 1 199 ? -10.417 1.192 20.100 1.00 91.06 199 ILE A C 1
ATOM 1603 O O . ILE A 1 199 ? -9.447 1.887 20.384 1.00 91.06 199 ILE A O 1
ATOM 1607 N N . ALA A 1 200 ? -11.634 1.442 20.574 1.00 89.88 200 ALA A N 1
ATOM 1608 C CA . ALA A 1 200 ? -11.918 2.455 21.581 1.00 89.88 200 ALA A CA 1
ATOM 1609 C C . ALA A 1 200 ? -12.271 1.772 22.904 1.00 89.88 200 ALA A C 1
ATOM 1611 O O . ALA A 1 200 ? -13.277 1.069 22.997 1.00 89.88 200 ALA A O 1
ATOM 1612 N N . VAL A 1 201 ? -11.454 1.978 23.935 1.00 89.44 201 VAL A N 1
ATOM 1613 C CA . VAL A 1 201 ? -11.759 1.483 25.283 1.00 89.44 201 VAL A CA 1
ATOM 1614 C C . VAL A 1 201 ? -12.828 2.380 25.909 1.00 89.44 201 VAL A C 1
ATOM 1616 O O . VAL A 1 201 ? -12.720 3.606 25.878 1.00 89.44 201 VAL A O 1
ATOM 1619 N N . ALA A 1 202 ? -13.886 1.774 26.446 1.00 89.88 202 ALA A N 1
ATOM 1620 C CA . ALA A 1 202 ? -14.957 2.498 27.119 1.00 89.88 202 ALA A CA 1
ATOM 1621 C C . ALA A 1 202 ? -14.446 3.206 28.380 1.00 89.88 202 ALA A C 1
ATOM 1623 O O . ALA A 1 202 ? -13.572 2.692 29.079 1.00 89.88 202 ALA A O 1
ATOM 1624 N N . ASP A 1 203 ? -15.050 4.352 28.706 1.00 88.06 203 ASP A N 1
ATOM 1625 C CA . ASP A 1 203 ? -14.720 5.106 29.915 1.00 88.06 203 ASP A CA 1
ATOM 1626 C C . ASP A 1 203 ? -14.854 4.204 31.166 1.00 88.06 203 ASP A C 1
ATOM 1628 O O . ASP A 1 203 ? -15.947 3.684 31.449 1.00 88.06 203 ASP A O 1
ATOM 1632 N N . PRO A 1 204 ? -13.775 4.030 31.954 1.00 85.19 204 PRO A N 1
ATOM 1633 C CA . PRO A 1 204 ? -13.790 3.160 33.125 1.00 85.19 204 PRO A CA 1
ATOM 1634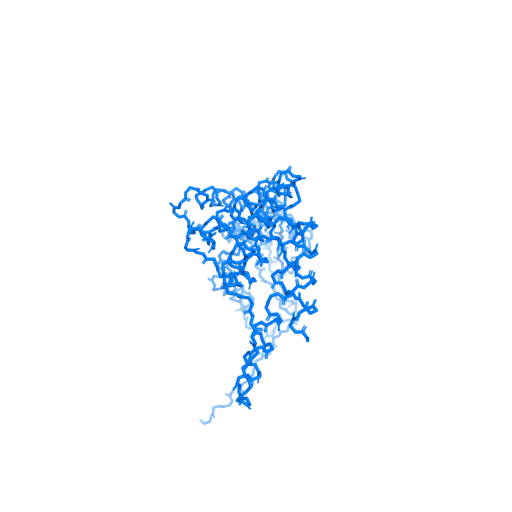 C C . PRO A 1 204 ? -14.832 3.583 34.163 1.00 85.19 204 PRO A C 1
ATOM 1636 O O . PRO A 1 204 ? -15.454 2.738 34.807 1.00 85.19 204 PRO A O 1
ATOM 1639 N N . GLY A 1 205 ? -15.061 4.881 34.347 1.00 87.69 205 GLY A N 1
ATOM 1640 C CA . GLY A 1 205 ? -16.070 5.418 35.254 1.00 87.69 205 GLY A CA 1
ATOM 1641 C C . GLY A 1 205 ? -17.495 5.057 34.833 1.00 87.69 205 GLY A C 1
ATOM 1642 O O . GLY A 1 205 ? -18.336 4.782 35.697 1.00 87.69 205 GLY A O 1
ATOM 1643 N N . VAL A 1 206 ? -17.770 4.994 33.526 1.00 90.50 206 VAL A N 1
ATOM 1644 C CA . VAL A 1 206 ? -19.057 4.520 32.985 1.00 90.50 206 VAL A CA 1
ATOM 1645 C C . VAL A 1 206 ? -19.240 3.029 33.271 1.00 90.50 206 VAL A C 1
ATOM 1647 O O . VAL A 1 206 ? -20.288 2.638 33.794 1.00 90.50 206 VAL A O 1
ATOM 1650 N N . VAL A 1 207 ? -18.201 2.218 33.044 1.00 89.19 207 VAL A N 1
ATOM 1651 C CA . VAL A 1 207 ? -18.204 0.779 33.367 1.00 89.19 207 VAL A CA 1
ATOM 1652 C C . VAL A 1 207 ? -18.487 0.550 34.857 1.00 89.19 207 VAL A C 1
ATOM 1654 O O . VAL A 1 207 ? -19.411 -0.184 35.217 1.00 89.19 207 VAL A O 1
ATOM 1657 N N . HIS A 1 208 ? -17.762 1.233 35.748 1.00 86.31 208 HIS A N 1
ATOM 1658 C CA . HIS A 1 208 ? -17.957 1.108 37.196 1.00 86.31 208 HIS A CA 1
ATOM 1659 C C . HIS A 1 208 ? -19.356 1.536 37.645 1.00 86.31 208 HIS A C 1
ATOM 1661 O O . HIS A 1 208 ? -19.943 0.912 38.535 1.00 86.31 208 HIS A O 1
ATOM 1667 N N . ARG A 1 209 ? -19.900 2.607 37.056 1.00 89.06 209 ARG A N 1
ATOM 1668 C CA . ARG A 1 209 ? -21.249 3.088 37.368 1.00 89.06 209 ARG A CA 1
ATOM 1669 C C . ARG A 1 209 ? -22.295 2.034 37.023 1.00 89.06 209 ARG A C 1
ATOM 1671 O O . ARG A 1 209 ? -23.180 1.783 37.842 1.00 89.06 209 ARG A O 1
ATOM 1678 N N . GLU A 1 210 ? -22.173 1.401 35.862 1.00 90.69 210 GLU A N 1
ATOM 1679 C CA . GLU A 1 210 ? -23.132 0.392 35.418 1.00 90.69 210 GLU A CA 1
ATOM 1680 C C . GLU A 1 210 ? -23.031 -0.899 36.243 1.00 90.69 210 GLU A C 1
ATOM 1682 O O . GLU A 1 210 ? -24.049 -1.445 36.672 1.00 90.69 210 GLU A O 1
ATOM 1687 N N . ILE A 1 211 ? -21.816 -1.328 36.594 1.00 86.31 211 ILE A N 1
ATOM 1688 C CA . ILE A 1 211 ? -21.604 -2.471 37.497 1.00 86.31 211 ILE A CA 1
ATOM 1689 C C . ILE A 1 211 ? -22.242 -2.223 38.870 1.00 86.31 211 ILE A C 1
ATOM 1691 O O . ILE A 1 211 ? -22.952 -3.085 39.400 1.00 86.31 211 ILE A O 1
ATOM 1695 N N . ARG A 1 212 ? -22.040 -1.027 39.443 1.00 85.19 212 ARG A N 1
ATOM 1696 C CA . ARG A 1 212 ? -22.657 -0.635 40.722 1.00 85.19 212 ARG A CA 1
ATOM 1697 C C . ARG A 1 212 ? -24.179 -0.581 40.628 1.00 85.19 212 ARG A C 1
ATOM 1699 O O . ARG A 1 212 ? -24.858 -1.039 41.547 1.00 85.19 212 ARG A O 1
ATOM 1706 N N . ARG A 1 213 ? -24.725 -0.049 39.529 1.00 85.75 213 ARG A N 1
ATOM 1707 C CA . ARG A 1 213 ? -26.174 0.027 39.281 1.00 85.75 213 ARG A CA 1
ATOM 1708 C C . ARG A 1 213 ? -26.816 -1.356 39.270 1.00 85.75 213 ARG A C 1
ATOM 1710 O O . ARG A 1 213 ? -27.880 -1.539 39.860 1.00 85.75 213 ARG A O 1
ATOM 1717 N N . LEU A 1 214 ? -26.148 -2.329 38.660 1.00 82.38 214 LEU A N 1
ATOM 1718 C CA . LEU A 1 214 ? -26.585 -3.724 38.615 1.00 82.38 214 LEU A CA 1
ATOM 1719 C C . LEU A 1 214 ? -26.348 -4.476 39.943 1.00 82.38 214 LEU A C 1
ATOM 1721 O O . LEU A 1 214 ? -26.698 -5.649 40.054 1.00 82.38 214 LEU A O 1
ATOM 1725 N N . ARG A 1 215 ? -25.834 -3.781 40.974 1.00 74.81 215 ARG A N 1
ATOM 1726 C CA . ARG A 1 215 ? -25.572 -4.280 42.336 1.00 74.81 215 ARG A CA 1
ATOM 1727 C C . ARG A 1 215 ? -24.679 -5.519 42.363 1.00 74.81 215 ARG A C 1
ATOM 1729 O O . ARG A 1 215 ? -24.846 -6.384 43.225 1.00 74.81 215 ARG A O 1
ATOM 1736 N N . PHE A 1 216 ? -23.719 -5.599 41.446 1.00 71.00 216 PHE A N 1
ATOM 1737 C CA . PHE A 1 216 ? -22.747 -6.681 41.462 1.00 71.00 216 PHE A CA 1
ATOM 1738 C C . PHE A 1 216 ? -21.827 -6.532 42.679 1.00 71.00 216 PHE A C 1
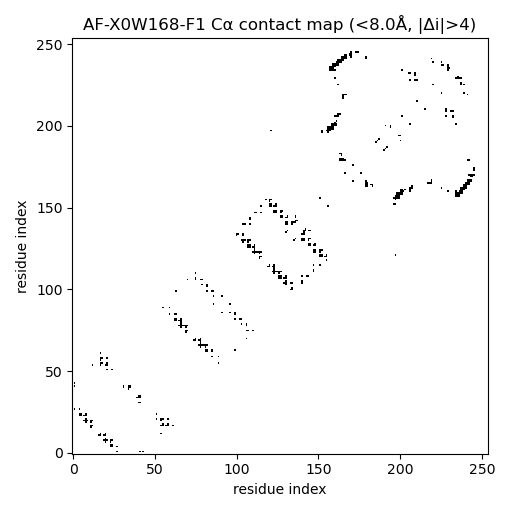ATOM 1740 O O . PHE A 1 216 ? -21.243 -5.472 42.902 1.00 71.00 216 PHE A O 1
ATOM 1747 N N . ARG A 1 217 ? -21.746 -7.587 43.493 1.00 59.38 217 ARG A N 1
ATOM 1748 C CA . ARG A 1 217 ? -20.857 -7.682 44.656 1.00 59.38 217 ARG A CA 1
ATOM 1749 C C . ARG A 1 217 ? -19.922 -8.868 44.462 1.00 59.38 217 ARG A C 1
ATOM 1751 O O . ARG A 1 217 ? -20.423 -9.982 44.338 1.00 59.38 217 ARG A O 1
ATOM 1758 N N . ASP A 1 218 ? -18.619 -8.591 44.429 1.00 54.62 218 ASP A N 1
ATOM 1759 C CA . ASP A 1 218 ? -17.469 -9.446 44.786 1.00 54.62 218 ASP A CA 1
ATOM 1760 C C . ASP A 1 218 ? -17.489 -10.929 44.364 1.00 54.62 218 ASP A C 1
ATOM 1762 O O . ASP A 1 218 ? -16.845 -11.767 44.989 1.00 54.62 218 ASP A O 1
ATOM 1766 N N . ARG A 1 219 ? -18.216 -11.284 43.302 1.00 60.09 219 ARG A N 1
ATOM 1767 C CA . ARG A 1 219 ? -18.269 -12.636 42.734 1.00 60.09 219 ARG A CA 1
ATOM 1768 C C . ARG A 1 219 ? -17.952 -12.593 41.252 1.00 60.09 219 ARG A C 1
ATOM 1770 O O . ARG A 1 219 ? -18.231 -11.596 40.586 1.00 60.09 219 ARG A O 1
ATOM 1777 N N . ALA A 1 220 ? -17.423 -13.706 40.747 1.00 64.50 220 ALA A N 1
ATOM 1778 C CA . ALA A 1 220 ? -17.126 -13.885 39.334 1.00 64.50 220 ALA A CA 1
ATOM 1779 C C . ALA A 1 220 ? -18.326 -13.496 38.455 1.00 64.50 220 ALA A C 1
ATOM 1781 O O . ALA A 1 220 ? -19.428 -14.036 38.604 1.00 64.50 220 ALA A O 1
ATOM 1782 N N . LEU A 1 221 ? -18.118 -12.544 37.541 1.00 72.62 221 LEU A N 1
ATOM 1783 C CA . LEU A 1 221 ? -19.156 -12.109 36.611 1.00 72.62 221 LEU A CA 1
ATOM 1784 C C . LEU A 1 221 ? -19.445 -13.236 35.620 1.00 72.62 221 LEU A C 1
ATOM 1786 O O . LEU A 1 221 ? -18.578 -13.670 34.862 1.00 72.62 221 LEU A O 1
ATOM 1790 N N . SER A 1 222 ? -20.699 -13.692 35.588 1.00 78.31 222 SER A N 1
ATOM 1791 C CA . SER A 1 222 ? -21.132 -14.612 34.534 1.00 78.31 222 SER A CA 1
ATOM 1792 C C . SER A 1 222 ? -21.073 -13.925 33.165 1.00 78.31 222 SER A C 1
ATOM 1794 O O . SER A 1 222 ? -21.294 -12.716 33.052 1.00 78.31 222 SER A O 1
ATOM 1796 N N . ARG A 1 223 ? -20.863 -14.704 32.096 1.00 83.31 223 ARG A N 1
ATOM 1797 C CA . ARG A 1 223 ? -20.833 -14.182 30.714 1.00 83.31 223 ARG A CA 1
ATOM 1798 C C . ARG A 1 223 ? -22.090 -13.382 30.353 1.00 83.31 223 ARG A C 1
ATOM 1800 O O . ARG A 1 223 ? -21.989 -12.335 29.725 1.00 83.31 223 ARG A O 1
ATOM 1807 N N . ASN A 1 224 ? -23.260 -13.828 30.812 1.00 86.06 224 ASN A N 1
ATOM 1808 C CA . ASN A 1 224 ? -24.533 -13.138 30.572 1.00 86.06 224 ASN A CA 1
ATOM 1809 C C . ASN A 1 224 ? -24.583 -11.758 31.241 1.00 86.06 224 ASN A C 1
ATOM 1811 O O . ASN A 1 224 ? -25.156 -10.818 30.694 1.00 86.06 224 ASN A O 1
ATOM 1815 N N . MET A 1 225 ? -23.982 -11.625 32.425 1.00 83.94 225 MET A N 1
ATOM 1816 C CA . MET A 1 225 ? -23.909 -10.345 33.132 1.00 83.94 225 MET A CA 1
ATOM 1817 C C . MET A 1 225 ? -22.934 -9.396 32.446 1.00 83.94 225 MET A C 1
ATOM 1819 O O . MET A 1 225 ? -23.274 -8.234 32.245 1.00 83.94 225 MET A O 1
ATOM 1823 N N . ALA A 1 226 ? -21.766 -9.897 32.038 1.00 88.25 226 ALA A N 1
ATOM 1824 C CA . ALA A 1 226 ? -20.793 -9.112 31.290 1.00 88.25 226 ALA A CA 1
ATOM 1825 C C . ALA A 1 226 ? -21.395 -8.579 29.980 1.00 88.25 226 ALA A C 1
ATOM 1827 O O . ALA A 1 226 ? -21.317 -7.383 29.708 1.00 88.25 226 ALA A O 1
ATOM 1828 N N . ALA A 1 227 ? -22.103 -9.434 29.234 1.00 89.81 227 ALA A N 1
ATOM 1829 C CA . ALA A 1 227 ? -22.820 -9.033 28.027 1.00 89.81 227 ALA A CA 1
ATOM 1830 C C . ALA A 1 227 ? -23.870 -7.943 28.304 1.00 89.81 227 ALA A C 1
ATOM 1832 O O . ALA A 1 227 ? -23.968 -6.981 27.546 1.00 89.81 227 ALA A O 1
ATOM 1833 N N . ARG A 1 228 ? -24.620 -8.044 29.412 1.00 90.06 228 ARG A N 1
ATOM 1834 C CA . ARG A 1 228 ? -25.601 -7.020 29.806 1.00 90.06 228 ARG A CA 1
ATOM 1835 C C . ARG A 1 228 ? -24.940 -5.680 30.144 1.00 90.06 228 ARG A C 1
ATOM 1837 O O . ARG A 1 228 ? -25.488 -4.648 29.776 1.00 90.06 228 ARG A O 1
ATOM 1844 N N . VAL A 1 229 ? -23.782 -5.683 30.811 1.00 90.38 229 VAL A N 1
ATOM 1845 C CA . VAL A 1 229 ? -23.018 -4.446 31.055 1.00 90.38 229 VAL A CA 1
ATOM 1846 C C . VAL A 1 229 ? -22.651 -3.803 29.723 1.00 90.38 229 VAL A C 1
ATOM 1848 O O . VAL A 1 229 ? -22.992 -2.643 29.526 1.00 90.38 229 VAL A O 1
ATOM 1851 N N . GLY A 1 230 ? -22.052 -4.563 28.800 1.00 91.94 230 GLY A N 1
ATOM 1852 C CA . GLY A 1 230 ? -21.664 -4.053 27.483 1.00 91.94 230 GLY A CA 1
ATOM 1853 C C . GLY A 1 230 ? -22.833 -3.483 26.681 1.00 91.94 230 GLY A C 1
ATOM 1854 O O . GLY A 1 230 ? -22.736 -2.384 26.148 1.00 91.94 230 GLY A O 1
ATOM 1855 N N . GLN A 1 231 ? -23.976 -4.175 26.672 1.00 92.44 231 GLN A N 1
ATOM 1856 C CA . GLN A 1 231 ? -25.199 -3.680 26.030 1.00 92.44 231 GLN A CA 1
ATOM 1857 C C . GLN A 1 231 ? -25.684 -2.358 26.640 1.00 92.44 231 GLN A C 1
ATOM 1859 O O . GLN A 1 231 ? -26.060 -1.446 25.909 1.00 92.44 231 GLN A O 1
ATOM 1864 N N . ASN A 1 232 ? -25.649 -2.229 27.969 1.00 93.94 232 ASN A N 1
ATOM 1865 C CA . ASN A 1 232 ? -26.133 -1.032 28.662 1.00 93.94 232 ASN A CA 1
ATOM 1866 C C . ASN A 1 232 ? -25.253 0.203 28.427 1.00 93.94 232 ASN A C 1
ATOM 1868 O O . ASN A 1 232 ? -25.750 1.324 28.524 1.00 93.94 232 ASN A O 1
ATOM 1872 N N . ILE A 1 233 ? -23.969 0.005 28.123 1.00 93.50 233 ILE A N 1
ATOM 1873 C CA . ILE A 1 233 ? -23.019 1.086 27.818 1.00 93.50 233 ILE A CA 1
ATOM 1874 C C . ILE A 1 233 ? -22.687 1.176 26.322 1.00 93.50 233 ILE A C 1
ATOM 1876 O O . ILE A 1 233 ? -21.795 1.928 25.941 1.00 93.50 233 ILE A O 1
ATOM 1880 N N . ASN A 1 234 ? -23.435 0.446 25.487 1.00 93.12 234 ASN A N 1
ATOM 1881 C CA . ASN A 1 234 ? -23.333 0.433 24.030 1.00 93.12 234 ASN A CA 1
ATOM 1882 C C . ASN A 1 234 ? -21.924 0.106 23.503 1.00 93.12 234 ASN A C 1
ATOM 1884 O O . ASN A 1 234 ? -21.406 0.812 22.640 1.00 93.12 234 ASN A O 1
ATOM 1888 N N . THR A 1 235 ? -21.303 -0.949 24.036 1.00 94.31 235 THR A N 1
ATOM 1889 C CA . THR A 1 235 ? -20.014 -1.450 23.540 1.00 94.31 235 THR A CA 1
ATOM 1890 C C . THR A 1 235 ? -20.162 -2.682 22.661 1.00 94.31 235 THR A C 1
ATOM 1892 O O . THR A 1 235 ? -20.955 -3.570 22.977 1.00 94.31 235 THR A O 1
ATOM 1895 N N . ASP A 1 236 ? -19.326 -2.786 21.630 1.00 94.31 236 ASP A N 1
ATOM 1896 C CA . ASP A 1 236 ? -19.289 -3.928 20.708 1.00 94.31 236 ASP A CA 1
ATOM 1897 C C . ASP A 1 236 ? -18.744 -5.198 21.376 1.00 94.31 236 ASP A C 1
ATOM 1899 O O . ASP A 1 236 ? -19.235 -6.302 21.134 1.00 94.31 236 ASP A O 1
ATOM 1903 N N . PHE A 1 237 ? -17.742 -5.047 22.247 1.00 93.19 237 PHE A N 1
ATOM 1904 C CA . PHE A 1 237 ? -17.115 -6.156 22.964 1.00 93.19 237 PHE A CA 1
ATOM 1905 C C . PHE A 1 237 ? -17.000 -5.883 24.456 1.00 93.19 237 PHE A C 1
ATOM 1907 O O . PHE A 1 237 ? -16.905 -4.742 24.907 1.00 93.19 237 PHE A O 1
ATOM 1914 N N . VAL A 1 238 ? -16.951 -6.971 25.222 1.00 92.06 238 VAL A N 1
ATOM 1915 C CA . VAL A 1 238 ? -16.708 -6.941 26.661 1.00 92.06 238 VAL A CA 1
ATOM 1916 C C . VAL A 1 238 ? -15.569 -7.893 26.986 1.00 92.06 238 VAL A C 1
ATOM 1918 O O . VAL A 1 238 ? -15.619 -9.072 26.631 1.00 92.06 238 VAL A O 1
ATOM 1921 N N . VAL A 1 239 ? -14.557 -7.383 27.678 1.00 89.25 239 VAL A N 1
ATOM 1922 C CA . VAL A 1 239 ? -13.434 -8.154 28.202 1.00 89.25 239 VAL A CA 1
ATOM 1923 C C . VAL A 1 239 ? -13.678 -8.415 29.678 1.00 89.25 239 VAL A C 1
ATOM 1925 O O . VAL A 1 239 ? -13.965 -7.506 30.458 1.00 89.25 239 VAL A O 1
ATOM 1928 N N . ILE A 1 240 ? -13.555 -9.684 30.045 1.00 87.31 240 ILE A N 1
ATOM 1929 C CA . ILE A 1 240 ? -13.596 -10.151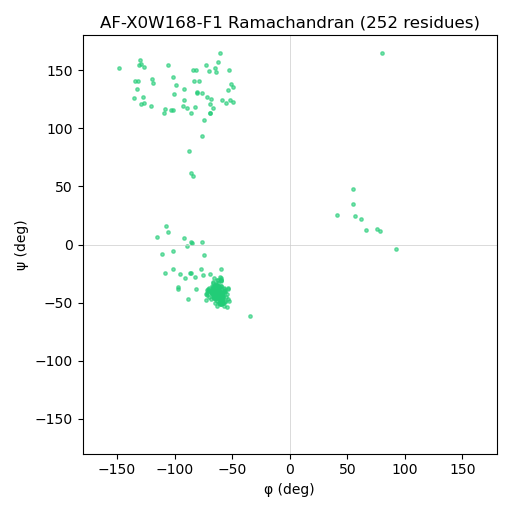 31.421 1.00 87.31 240 ILE A CA 1
ATOM 1930 C C . ILE A 1 240 ? -12.269 -10.808 31.772 1.00 87.31 240 ILE A C 1
ATOM 1932 O O . ILE A 1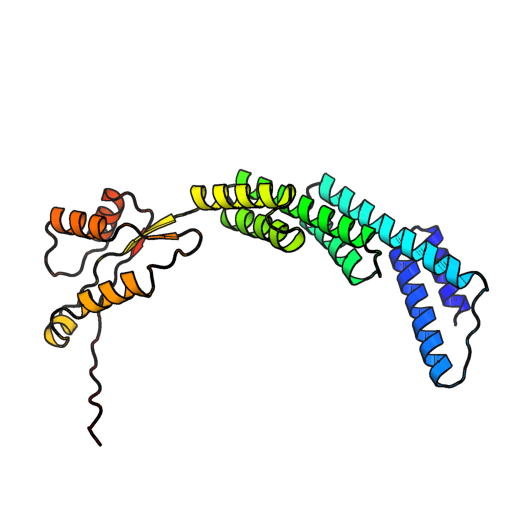 240 ? -11.715 -11.542 30.956 1.00 87.31 240 ILE A O 1
ATOM 1936 N N . GLY A 1 241 ? -11.777 -10.552 32.980 1.00 84.50 241 GLY A N 1
ATOM 1937 C CA . GLY A 1 241 ? -10.534 -11.124 33.485 1.00 84.50 241 GLY A CA 1
ATOM 1938 C C . GLY A 1 241 ? -10.727 -11.689 34.884 1.00 84.50 241 GLY A C 1
ATOM 1939 O O . GLY A 1 241 ? -11.432 -11.102 35.707 1.00 84.50 241 GLY A O 1
ATOM 1940 N N . SER A 1 242 ? -10.097 -12.830 35.150 1.00 84.12 242 SER A N 1
ATOM 1941 C CA . SER A 1 242 ? -10.102 -13.456 36.468 1.00 84.12 242 SER A CA 1
ATOM 1942 C C . SER A 1 242 ? -8.715 -13.924 36.879 1.00 84.12 242 SER A C 1
ATOM 1944 O O . SER A 1 242 ? -7.986 -14.481 36.062 1.00 84.12 242 SER A O 1
ATOM 1946 N N . MET A 1 243 ? -8.374 -13.746 38.154 1.00 83.56 243 MET A N 1
ATOM 1947 C CA . MET A 1 243 ? -7.169 -14.327 38.742 1.00 83.56 243 MET A CA 1
ATOM 1948 C C . MET A 1 243 ? -7.433 -15.780 39.154 1.00 83.56 243 MET A C 1
ATOM 1950 O O . MET A 1 243 ? -8.285 -16.057 40.009 1.00 83.56 243 MET A O 1
ATOM 1954 N N . GLU A 1 244 ? -6.695 -16.705 38.540 1.00 83.88 244 GLU A N 1
ATOM 1955 C CA . GLU A 1 244 ? -6.807 -18.154 38.780 1.00 83.88 244 GLU A CA 1
ATOM 1956 C C . GLU A 1 244 ? -5.704 -18.722 39.683 1.00 83.88 244 GLU A C 1
ATOM 1958 O O . GLU A 1 244 ? -5.919 -19.745 40.329 1.00 83.88 244 GLU A O 1
ATOM 1963 N N . SER A 1 245 ? -4.568 -18.030 39.802 1.00 83.81 245 SER A N 1
ATOM 1964 C CA . SER A 1 245 ? -3.486 -18.371 40.731 1.00 83.81 245 SER A CA 1
ATOM 1965 C C . SER A 1 245 ? -2.754 -17.120 41.219 1.00 83.81 245 SER A C 1
ATOM 1967 O O . SER A 1 245 ? -2.662 -16.134 40.485 1.00 83.81 245 SER A O 1
ATOM 1969 N N . TYR A 1 246 ? -2.186 -17.182 42.423 1.00 84.56 246 TYR A N 1
ATOM 1970 C CA . TYR A 1 246 ? -1.248 -16.196 42.960 1.00 84.56 246 TYR A CA 1
ATOM 1971 C C . TYR A 1 246 ? -0.044 -16.934 43.553 1.00 84.56 246 TYR A C 1
ATOM 1973 O O . TYR A 1 246 ? -0.208 -17.933 44.247 1.00 84.56 246 TYR A O 1
ATOM 1981 N N . LEU A 1 247 ? 1.161 -16.464 43.243 1.00 85.25 247 LEU A N 1
ATOM 1982 C CA . LEU A 1 247 ? 2.419 -17.013 43.741 1.00 85.25 247 LEU A CA 1
ATOM 1983 C C . LEU A 1 247 ? 3.288 -15.834 44.163 1.00 85.25 247 LEU A C 1
ATOM 1985 O O . LEU A 1 247 ? 3.492 -14.907 43.380 1.00 85.25 247 LEU A O 1
ATOM 1989 N N . GLN A 1 248 ? 3.769 -15.868 45.400 1.00 81.00 248 GLN A N 1
ATOM 1990 C CA . GLN A 1 248 ? 4.699 -14.883 45.927 1.00 81.00 248 GLN A CA 1
ATOM 1991 C C . GLN A 1 248 ? 6.058 -15.557 46.082 1.00 81.00 248 GLN A C 1
ATOM 1993 O O . GLN A 1 248 ? 6.206 -16.473 46.886 1.00 81.00 248 GLN A O 1
ATOM 1998 N N . GLU A 1 249 ? 7.035 -15.122 45.292 1.00 81.31 249 GLU A N 1
ATOM 1999 C CA . GLU A 1 249 ? 8.424 -15.537 45.466 1.00 81.31 249 GLU A CA 1
ATOM 2000 C C . GLU A 1 249 ? 9.071 -14.613 46.504 1.00 81.31 249 GLU A C 1
ATOM 2002 O O . GLU A 1 249 ? 9.214 -13.411 46.277 1.00 81.31 249 GLU A O 1
ATOM 2007 N N . GLU A 1 250 ? 9.425 -15.154 47.671 1.00 68.06 250 GLU A N 1
ATOM 2008 C CA . GLU A 1 250 ? 10.271 -14.441 48.629 1.00 68.06 250 GLU A CA 1
ATOM 2009 C C . GLU A 1 250 ? 11.685 -14.343 48.044 1.00 68.06 250 GLU A C 1
ATOM 2011 O O . GLU A 1 250 ? 12.371 -15.348 47.863 1.00 68.06 250 GLU A O 1
ATOM 2016 N N . GLN A 1 251 ? 12.131 -13.125 47.726 1.00 55.09 251 GLN A N 1
ATOM 2017 C CA . GLN A 1 251 ? 13.560 -12.877 47.574 1.00 55.09 251 GLN A CA 1
ATOM 2018 C C . GLN A 1 251 ? 14.170 -12.852 48.974 1.00 55.09 251 GLN A C 1
ATOM 2020 O O . GLN A 1 251 ? 13.949 -11.901 49.725 1.00 55.09 251 GLN A O 1
ATOM 2025 N N . ASP A 1 252 ? 14.916 -13.904 49.315 1.00 45.00 252 ASP A N 1
ATOM 2026 C CA . ASP A 1 252 ? 15.747 -13.930 50.517 1.00 45.00 252 ASP A CA 1
ATOM 2027 C C . ASP A 1 252 ? 16.649 -12.680 50.532 1.00 45.00 252 ASP A C 1
ATOM 2029 O O . ASP A 1 252 ? 17.378 -12.441 49.559 1.00 45.00 252 ASP A O 1
ATOM 2033 N N . PRO A 1 253 ? 16.616 -11.859 51.598 1.00 57.53 253 PRO A N 1
ATOM 2034 C CA . PRO A 1 253 ? 17.528 -10.735 51.720 1.00 57.53 253 PRO A CA 1
ATOM 2035 C C . PRO A 1 253 ? 18.957 -11.273 51.888 1.00 57.53 253 PRO A C 1
ATOM 2037 O O . PRO A 1 253 ? 19.244 -11.977 52.856 1.00 57.53 253 PRO A O 1
ATOM 2040 N N . GLN A 1 254 ? 19.832 -10.958 50.926 1.00 45.09 254 GLN A N 1
ATOM 2041 C CA . GLN A 1 254 ? 21.279 -11.198 51.028 1.00 45.09 254 GLN A CA 1
ATOM 2042 C C . GLN A 1 254 ? 21.939 -10.292 52.067 1.00 45.09 254 GLN A C 1
ATOM 2044 O O . GLN A 1 254 ? 21.549 -9.103 52.151 1.00 45.09 254 GLN A O 1
#

Mean predicted aligned error: 8.0 Å

Foldseek 3Di:
DLVVLVVVLVVCVVVLVLVVSLVSLVVSVVVQVVCVVVVHHDDDDPCSVVVNVVSLVSLLVVLQVQLVVCVVVLNLVRSLVSLVCSVPPHDDDPVSLVVSLVSNLVSLLVVLVVCVVVLVLVSSLVSLVSNCVRPNCPDDSNVSSVVSNVSSQVSQAFEEEEAQEAEDPVCCVVDDPCPSNVVVVCCVVPPVVDDDRSYHYDDVVLLVVLCVVVVDPRDADDPVNQVVSCVVSVGPYYHYHYDHDDDDDDDDDD

Secondary structure (DSSP, 8-state):
-HHHHHHHHHHHHHTT-HHHHHHHHHHHHHHHHHHHTTT-PPP--TTHHHHHHHHHHHHHHHHHHHHHHHHHTT-HHHHHHHHHHHHHHS---HHHHHHHHHHHHHHHHHHHHHHHHTT-HHHHHHHHHHHHHHH-TTSHHHHHHHHHHHHHHHHHPEEEEEPPPEE-HHHHTTSPTTHHHHHHHHIIIIISSS--TTEEEPPHHHHHHHHHHTT--SSPPPHHHHHHHHHHTT-SEEE--EE-----------

Radius of gyration: 31.53 Å; Cα contacts (8 Å, |Δi|>4): 288; chains: 1; bounding box: 69×38×86 Å

Organism: NCBI:txid412755

Solvent-accessible surface area (backbone atoms only — not comparable to full-atom values): 13947 Å² total; per-residue (Å²): 111,66,68,58,45,50,55,50,27,54,53,27,47,76,68,67,36,26,62,59,18,42,54,41,52,50,52,52,52,54,49,38,58,56,34,44,77,74,75,38,84,69,84,73,65,92,58,48,66,59,53,50,53,51,37,48,51,49,28,54,52,50,37,50,52,55,18,51,51,25,49,75,72,66,38,50,67,60,15,44,52,31,45,52,47,48,68,72,75,46,94,63,52,75,67,53,46,52,51,43,48,53,51,49,29,51,45,27,44,56,50,16,54,52,26,46,77,69,68,37,20,75,57,13,29,53,31,14,47,52,18,28,76,70,67,34,56,90,38,74,70,12,45,53,20,52,51,48,31,50,53,21,40,69,76,49,41,43,34,33,32,70,51,80,31,34,50,37,80,80,22,58,79,74,42,67,92,60,48,42,50,52,54,37,50,49,46,49,66,71,69,56,61,63,83,49,89,47,44,41,72,52,60,64,69,59,52,52,51,52,44,56,71,72,63,69,69,103,62,75,76,50,71,70,55,48,51,50,52,19,59,77,71,72,30,79,36,64,47,82,50,69,41,80,75,75,84,85,83,82,78,78,85,128